Protein AF-A0A098LIZ2-F1 (afdb_monomer_lite)

Foldseek 3Di:
DVVVVVVVVVVVVVVVLVVQFPDWDFDDDPNDGPWIWTDGPVRQTRPPCGPPDDPDDPVNDDPPPDPPVVLVVLRCVCRHVVDVVSLVVVVVVVVVVCVVVDPADAAAPQKKKQQCVDPLSIDTRGDPVSVVVCCVPPLPQPDQPIWMAHQQRWIFRWHWDPSDPPDIDIDGRDTDPDADSVNSVVVCVVSVPPHHHD

Structure (mmCIF, N/CA/C/O backbone):
data_AF-A0A098LIZ2-F1
#
_entry.id   AF-A0A098LIZ2-F1
#
loop_
_atom_site.group_PDB
_atom_site.id
_atom_site.type_symbol
_atom_site.label_atom_id
_atom_site.label_alt_id
_atom_site.label_comp_id
_atom_site.label_asym_id
_atom_site.label_entity_id
_atom_site.label_seq_id
_atom_site.pdbx_PDB_ins_code
_atom_site.Cartn_x
_atom_site.Cartn_y
_atom_site.Cartn_z
_atom_site.occupancy
_atom_site.B_iso_or_equiv
_atom_site.auth_seq_id
_atom_site.auth_comp_id
_atom_site.auth_asym_id
_atom_site.auth_atom_id
_atom_site.pdbx_PDB_model_num
ATOM 1 N N . MET A 1 1 ? 27.926 23.315 -34.348 1.00 47.53 1 MET A N 1
ATOM 2 C CA . MET A 1 1 ? 27.988 23.707 -32.919 1.00 47.53 1 MET A CA 1
ATOM 3 C C . MET A 1 1 ? 26.747 23.246 -32.150 1.00 47.53 1 MET A C 1
ATOM 5 O O . MET A 1 1 ? 26.915 22.557 -31.155 1.00 47.53 1 MET A O 1
ATOM 9 N N . GLN A 1 2 ? 25.523 23.504 -32.638 1.00 44.34 2 GLN A N 1
ATOM 10 C CA . GLN A 1 2 ? 24.279 22.981 -32.032 1.00 44.34 2 GLN A CA 1
ATOM 11 C C . GLN A 1 2 ? 24.226 21.443 -31.908 1.00 44.34 2 GLN A C 1
ATOM 13 O O . GLN A 1 2 ? 23.853 20.952 -30.850 1.00 44.34 2 GLN A O 1
ATOM 18 N N . SER A 1 3 ? 24.669 20.685 -32.921 1.00 50.91 3 SER A N 1
ATOM 19 C CA . SER A 1 3 ? 24.663 19.206 -32.881 1.00 50.91 3 SER A CA 1
ATOM 20 C C . SER A 1 3 ? 25.670 18.585 -31.899 1.00 50.91 3 SER A C 1
ATOM 22 O O . SER A 1 3 ? 25.494 17.461 -31.442 1.00 50.91 3 SER A O 1
ATOM 24 N N . PHE A 1 4 ? 26.744 19.309 -31.569 1.00 43.91 4 PHE A N 1
ATOM 25 C CA . PHE A 1 4 ? 27.754 18.860 -30.608 1.00 43.91 4 PHE A CA 1
ATOM 26 C C . PHE A 1 4 ? 27.260 19.056 -29.169 1.00 43.91 4 PHE A C 1
ATOM 28 O O . PHE A 1 4 ? 27.391 18.163 -28.335 1.00 43.91 4 PHE A O 1
ATOM 35 N N . LEU A 1 5 ? 26.615 20.198 -28.905 1.00 51.31 5 LEU A N 1
ATOM 36 C CA . LEU A 1 5 ? 25.991 20.493 -27.615 1.00 51.31 5 LEU A CA 1
ATOM 37 C C . LEU A 1 5 ? 24.791 19.576 -27.336 1.00 51.31 5 LEU A C 1
ATOM 39 O O . LEU A 1 5 ? 24.625 19.145 -26.199 1.00 51.31 5 LEU A O 1
ATOM 43 N N . SER A 1 6 ? 23.998 19.215 -28.354 1.00 57.62 6 SER A N 1
ATOM 44 C CA . SER A 1 6 ? 22.894 18.259 -28.186 1.00 57.62 6 SER A CA 1
ATOM 45 C C . SER A 1 6 ? 23.390 16.866 -27.784 1.00 57.62 6 SER A C 1
ATOM 47 O O . SER A 1 6 ? 22.850 16.285 -26.848 1.00 57.62 6 SER A O 1
ATOM 49 N N . GLY A 1 7 ? 24.471 16.368 -28.398 1.00 61.56 7 GLY A N 1
ATOM 50 C CA . GLY A 1 7 ? 25.068 15.080 -28.021 1.00 61.56 7 GLY A CA 1
ATOM 51 C C . GLY A 1 7 ? 25.668 15.075 -26.608 1.00 61.56 7 GLY A C 1
ATOM 52 O O . GLY A 1 7 ? 25.546 14.093 -25.877 1.00 61.56 7 GLY A O 1
ATOM 53 N N . GLN A 1 8 ? 26.275 16.186 -26.174 1.00 70.50 8 GLN A N 1
ATOM 54 C CA . GLN A 1 8 ? 26.764 16.326 -24.796 1.00 70.50 8 GLN A CA 1
ATOM 55 C C . GLN A 1 8 ? 25.624 16.379 -23.771 1.00 70.50 8 GLN A C 1
ATOM 57 O O . GLN A 1 8 ? 25.742 15.800 -22.691 1.00 70.50 8 GLN A O 1
ATOM 62 N N . LEU A 1 9 ? 24.513 17.031 -24.116 1.00 70.56 9 LEU A N 1
ATOM 63 C CA . LEU A 1 9 ? 23.331 17.128 -23.265 1.00 70.56 9 LEU A CA 1
ATOM 64 C C . LEU A 1 9 ? 22.618 15.772 -23.121 1.00 70.56 9 LEU A C 1
ATOM 66 O O . LEU A 1 9 ? 22.258 15.378 -22.012 1.00 70.56 9 LEU A O 1
ATOM 70 N N . GLU A 1 10 ? 22.462 15.028 -24.218 1.00 75.00 10 GLU A N 1
ATOM 71 C CA . GLU A 1 10 ? 21.909 13.667 -24.204 1.00 75.00 10 GLU A CA 1
ATOM 72 C C . GLU A 1 10 ? 22.752 12.728 -23.335 1.00 75.00 10 GLU A C 1
ATOM 74 O O . GLU A 1 10 ? 22.212 12.030 -22.471 1.00 75.00 10 GLU A O 1
ATOM 79 N N . ASN A 1 11 ? 24.079 12.781 -23.483 1.00 77.12 11 ASN A N 1
ATOM 80 C CA . ASN A 1 11 ? 25.003 12.021 -22.644 1.00 77.12 11 ASN A CA 1
ATOM 81 C C . ASN A 1 11 ? 24.918 12.429 -21.167 1.00 77.12 11 ASN A C 1
ATOM 83 O O . ASN A 1 11 ? 24.918 11.566 -20.289 1.00 77.12 11 ASN A O 1
ATOM 87 N N . TYR A 1 12 ? 24.796 13.724 -20.870 1.00 73.19 12 TYR A N 1
ATOM 88 C CA . TYR A 1 12 ? 24.602 14.201 -19.502 1.00 73.19 12 TYR A CA 1
ATOM 89 C C . TYR A 1 12 ? 23.318 13.627 -18.882 1.00 73.19 12 TYR A C 1
ATOM 91 O O . TYR A 1 12 ? 23.366 13.068 -17.784 1.00 73.19 12 TYR A O 1
ATOM 99 N N . TYR A 1 13 ? 22.180 13.692 -19.584 1.00 75.44 13 TYR A N 1
ATOM 100 C CA . TYR A 1 13 ? 20.917 13.134 -19.085 1.00 75.44 13 TYR A CA 1
ATOM 101 C C . TYR A 1 13 ? 20.972 11.618 -18.901 1.00 75.44 13 TYR A C 1
ATOM 103 O O . TYR A 1 13 ? 20.434 11.104 -17.917 1.00 75.44 13 TYR A O 1
ATOM 111 N N . LEU A 1 14 ? 21.639 10.904 -19.809 1.00 81.62 14 LEU A N 1
ATOM 112 C CA . LEU A 1 14 ? 21.870 9.468 -19.692 1.00 81.62 14 LEU A CA 1
ATOM 113 C C . LEU A 1 14 ? 22.645 9.131 -18.410 1.00 81.62 14 LEU A C 1
ATOM 115 O O . LEU A 1 14 ? 22.201 8.294 -17.625 1.00 81.62 14 LEU A O 1
ATOM 119 N N . VAL A 1 15 ? 23.756 9.830 -18.156 1.00 81.25 15 VAL A N 1
ATOM 120 C CA . VAL A 1 15 ? 24.582 9.639 -16.953 1.00 81.25 15 VAL A CA 1
ATOM 121 C C . VAL A 1 15 ? 23.792 9.945 -15.680 1.00 81.25 15 VAL A C 1
ATOM 123 O O . VAL A 1 15 ? 23.871 9.186 -14.715 1.00 81.25 15 VAL A O 1
ATOM 126 N N . GLN A 1 16 ? 22.995 11.018 -15.665 1.00 79.50 16 GLN A N 1
ATOM 127 C CA . GLN A 1 16 ? 22.157 11.353 -14.508 1.00 79.50 16 GLN A CA 1
ATOM 128 C C . GLN A 1 16 ? 21.110 10.273 -14.214 1.00 79.50 16 GLN A C 1
ATOM 130 O O . GLN A 1 16 ? 20.883 9.937 -13.053 1.00 79.50 16 GLN A O 1
ATOM 135 N N . ARG A 1 17 ? 20.491 9.688 -15.247 1.00 81.75 17 ARG A N 1
ATOM 136 C CA . ARG A 1 17 ? 19.546 8.575 -15.071 1.00 81.75 17 ARG A CA 1
ATOM 137 C C . ARG A 1 17 ? 20.242 7.314 -14.564 1.00 81.75 17 ARG A C 1
ATOM 139 O O . ARG A 1 17 ? 19.727 6.693 -13.643 1.00 81.75 17 ARG A O 1
ATOM 146 N N . LEU A 1 18 ? 21.415 6.972 -15.104 1.00 83.00 18 LEU A N 1
ATOM 147 C CA . LEU A 1 18 ? 22.201 5.814 -14.659 1.00 83.00 18 LEU A CA 1
ATOM 148 C C . LEU A 1 18 ? 22.612 5.915 -13.185 1.00 83.00 18 LEU A C 1
ATOM 150 O O . LEU A 1 18 ? 22.518 4.930 -12.464 1.00 83.00 18 LEU A O 1
ATOM 154 N N . LYS A 1 19 ? 22.985 7.109 -12.707 1.00 82.31 19 LYS A N 1
ATOM 155 C CA . LYS A 1 19 ? 23.322 7.343 -11.290 1.00 82.31 19 LYS A CA 1
ATOM 156 C C . LYS A 1 19 ? 22.168 7.085 -10.321 1.00 82.31 19 LYS A C 1
ATOM 158 O O . LYS A 1 19 ? 22.414 6.876 -9.139 1.00 82.31 19 LYS A O 1
ATOM 163 N N . ARG A 1 20 ? 20.922 7.137 -10.797 1.00 82.62 20 ARG A N 1
ATOM 164 C CA . ARG A 1 20 ? 19.737 6.862 -9.978 1.00 82.62 20 ARG A CA 1
ATOM 165 C C . ARG A 1 20 ? 19.423 5.374 -9.864 1.00 82.62 20 ARG A C 1
ATOM 167 O O . ARG A 1 20 ? 18.612 5.022 -9.017 1.00 82.62 20 ARG A O 1
ATOM 174 N N . VAL A 1 21 ? 20.006 4.527 -10.713 1.00 82.81 21 VAL A N 1
ATOM 175 C CA . VAL A 1 21 ? 19.701 3.094 -10.737 1.00 82.81 21 VAL A CA 1
ATOM 176 C C . VAL A 1 21 ? 20.287 2.428 -9.493 1.00 82.81 21 VAL A C 1
ATOM 178 O O . VAL A 1 21 ? 21.501 2.420 -9.310 1.00 82.81 21 VAL A O 1
ATOM 181 N N . ALA A 1 22 ? 19.425 1.857 -8.655 1.00 79.88 22 ALA A N 1
ATOM 182 C CA . ALA A 1 22 ? 19.808 1.092 -7.471 1.00 79.88 22 ALA A CA 1
ATOM 183 C C . ALA A 1 22 ? 19.772 -0.423 -7.730 1.00 79.88 22 ALA A C 1
ATOM 185 O O . ALA A 1 22 ? 20.577 -1.161 -7.170 1.00 79.88 22 ALA A O 1
ATOM 186 N N . TYR A 1 23 ? 18.861 -0.897 -8.584 1.00 78.75 23 TYR A N 1
ATOM 187 C CA . TYR A 1 23 ? 18.765 -2.306 -8.983 1.00 78.75 23 TYR A CA 1
ATOM 188 C C . TYR A 1 23 ? 18.120 -2.447 -10.356 1.00 78.75 23 TYR A C 1
ATOM 190 O O . TYR A 1 23 ? 17.496 -1.528 -10.892 1.00 78.75 23 TYR A O 1
ATOM 198 N N . TRP A 1 24 ? 18.289 -3.638 -10.918 1.00 81.25 24 TRP A N 1
ATOM 199 C CA . TRP A 1 24 ? 17.696 -4.045 -12.177 1.00 81.25 24 TRP A CA 1
ATOM 200 C C . TRP A 1 24 ? 16.754 -5.210 -11.934 1.00 81.25 24 TRP A C 1
ATOM 202 O O . TRP A 1 24 ? 17.134 -6.209 -11.328 1.00 81.25 24 TRP A O 1
ATOM 212 N N . TRP A 1 25 ? 15.537 -5.096 -12.448 1.00 80.88 25 TRP A N 1
ATOM 213 C CA . TRP A 1 25 ? 14.671 -6.248 -12.616 1.00 80.88 25 TRP A CA 1
ATOM 214 C C . TRP A 1 25 ? 14.998 -6.918 -13.949 1.00 80.88 25 TRP A C 1
ATOM 216 O O . TRP A 1 25 ? 15.062 -6.245 -14.986 1.00 80.88 25 TRP A O 1
ATOM 226 N N . ILE A 1 26 ? 15.219 -8.230 -13.914 1.00 78.75 26 ILE A N 1
ATOM 227 C CA . ILE A 1 26 ? 15.669 -9.020 -15.059 1.00 78.75 26 ILE A CA 1
ATOM 228 C C . ILE A 1 26 ? 14.681 -10.155 -15.301 1.00 78.75 26 ILE A C 1
ATOM 230 O O . ILE A 1 26 ? 14.495 -11.024 -14.454 1.00 78.75 26 ILE A O 1
ATOM 234 N N . GLU A 1 27 ? 14.072 -10.161 -16.485 1.00 76.06 27 GLU A N 1
ATOM 235 C CA . GLU A 1 27 ? 13.274 -11.284 -16.965 1.00 76.06 27 GLU A CA 1
ATOM 236 C C . GLU A 1 27 ? 14.177 -12.251 -17.715 1.00 76.06 27 GLU A C 1
ATOM 238 O O . GLU A 1 27 ? 14.718 -11.909 -18.773 1.00 76.06 27 GLU A O 1
ATOM 243 N N . LEU A 1 28 ? 14.296 -13.470 -17.200 1.00 74.75 28 LEU A N 1
ATOM 244 C CA . LEU A 1 28 ? 14.938 -14.569 -17.905 1.00 74.75 28 LEU A CA 1
ATOM 245 C C . LEU A 1 28 ? 13.873 -15.443 -18.570 1.00 74.75 28 LEU A C 1
ATOM 247 O O . LEU A 1 28 ? 12.905 -15.852 -17.931 1.00 74.75 28 LEU A O 1
ATOM 251 N N . LYS A 1 29 ? 14.067 -15.769 -19.847 1.00 75.38 29 LYS A N 1
ATOM 252 C CA . LYS A 1 29 ? 13.307 -16.807 -20.547 1.00 75.38 29 LYS A CA 1
ATOM 253 C C . LYS A 1 29 ? 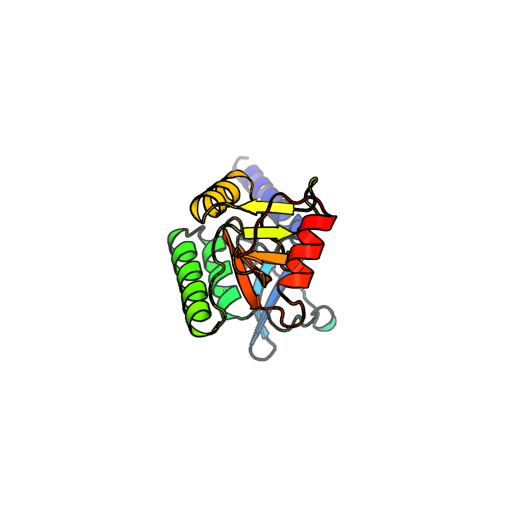14.301 -17.789 -21.147 1.00 75.38 29 LYS A C 1
ATOM 255 O O . LYS A 1 29 ? 15.151 -17.377 -21.926 1.00 75.38 29 LYS A O 1
ATOM 260 N N . GLU A 1 30 ? 14.206 -19.060 -20.757 1.00 77.69 30 GLU A N 1
ATOM 261 C CA . GLU A 1 30 ? 15.115 -20.120 -21.234 1.00 77.69 30 GLU A CA 1
ATOM 262 C C . GLU A 1 30 ? 16.604 -19.779 -20.993 1.00 77.69 30 GLU A C 1
ATOM 264 O O . GLU A 1 30 ? 17.468 -20.085 -21.805 1.00 77.69 30 GLU A O 1
ATOM 269 N N . GLY A 1 31 ? 16.908 -19.094 -19.883 1.00 70.56 31 GLY A N 1
ATOM 270 C CA . GLY A 1 31 ? 18.269 -18.654 -19.540 1.00 70.56 31 GLY A CA 1
ATOM 271 C C . GLY A 1 31 ? 18.740 -17.380 -20.254 1.00 70.56 31 GLY A C 1
ATOM 272 O O . GLY A 1 31 ? 19.818 -16.879 -19.956 1.00 70.56 31 GLY A O 1
ATOM 273 N N . ILE A 1 32 ? 17.934 -16.807 -21.152 1.00 75.38 32 ILE A N 1
ATOM 274 C CA . ILE A 1 32 ? 18.269 -15.582 -21.888 1.00 75.38 32 ILE A CA 1
ATOM 275 C C . ILE A 1 32 ? 17.564 -14.382 -21.252 1.00 75.38 32 ILE A C 1
ATOM 277 O O . ILE A 1 32 ? 16.374 -14.445 -20.935 1.00 75.38 32 ILE A O 1
ATOM 281 N N . ILE A 1 33 ? 18.278 -13.258 -21.114 1.00 76.12 33 ILE A N 1
ATOM 282 C CA . ILE A 1 33 ? 17.687 -11.979 -20.696 1.00 76.12 33 ILE A CA 1
ATOM 283 C C . ILE A 1 33 ? 16.704 -11.515 -21.772 1.00 76.12 33 ILE A C 1
ATOM 285 O O . ILE A 1 33 ? 17.089 -11.027 -22.833 1.00 76.12 33 ILE A O 1
ATOM 289 N N . LYS A 1 34 ? 15.415 -11.648 -21.475 1.00 78.38 34 LYS A N 1
ATOM 290 C CA . LYS A 1 34 ? 14.318 -11.209 -22.337 1.00 78.38 34 LYS A CA 1
ATOM 291 C C . LYS A 1 34 ? 14.015 -9.730 -22.137 1.00 78.38 34 LYS A C 1
ATOM 293 O O . LYS A 1 34 ? 13.693 -9.027 -23.093 1.00 78.38 34 LYS A O 1
ATOM 298 N N . ARG A 1 35 ? 14.101 -9.254 -20.896 1.00 80.31 35 ARG A N 1
ATOM 299 C CA . ARG A 1 35 ? 13.804 -7.866 -20.545 1.00 80.31 35 ARG A CA 1
ATOM 300 C C . ARG A 1 35 ? 14.621 -7.430 -19.340 1.00 80.31 35 ARG A C 1
ATOM 302 O O . ARG A 1 35 ? 14.895 -8.220 -18.443 1.00 80.31 35 ARG A O 1
ATOM 309 N N . LYS A 1 36 ? 14.981 -6.151 -19.338 1.00 82.12 36 LYS A N 1
ATOM 310 C CA . LYS A 1 36 ? 15.669 -5.464 -18.248 1.00 82.12 36 LYS A CA 1
ATOM 311 C C . LYS A 1 36 ? 14.956 -4.157 -17.958 1.00 82.12 36 LYS A C 1
ATOM 313 O O . LYS A 1 36 ? 14.646 -3.406 -18.884 1.00 82.12 36 LYS A O 1
ATOM 318 N N . VAL A 1 37 ? 14.691 -3.898 -16.688 1.00 84.19 37 VAL A N 1
ATOM 319 C CA . VAL A 1 37 ? 14.048 -2.663 -16.243 1.00 84.19 37 VAL A CA 1
ATOM 320 C C . VAL A 1 37 ? 14.851 -2.113 -15.066 1.00 84.19 37 VAL A C 1
ATOM 322 O O . VAL A 1 37 ? 14.974 -2.809 -14.059 1.00 84.19 37 VAL A O 1
ATOM 325 N N . PRO A 1 38 ? 15.434 -0.908 -15.174 1.00 83.94 38 PRO A N 1
ATOM 326 C CA . PRO A 1 38 ? 16.148 -0.293 -14.066 1.00 83.94 38 PRO A CA 1
ATOM 327 C C . PRO A 1 38 ? 15.175 0.351 -13.089 1.00 83.94 38 PRO A C 1
ATOM 329 O O . PRO A 1 38 ? 14.149 0.894 -13.495 1.00 83.94 38 PRO A O 1
ATOM 332 N N . PHE A 1 39 ? 15.542 0.354 -11.816 1.00 79.75 39 PHE A N 1
ATOM 333 C CA . PHE A 1 39 ? 14.768 0.943 -10.733 1.00 79.75 39 PHE A CA 1
ATOM 334 C C . PHE A 1 39 ? 15.651 1.817 -9.846 1.00 79.75 39 PHE A C 1
ATOM 336 O O . PHE A 1 39 ? 16.843 1.546 -9.691 1.00 79.75 39 PHE A O 1
ATOM 343 N N . ASP A 1 40 ? 15.069 2.861 -9.259 1.00 78.38 40 ASP A N 1
ATOM 344 C CA . ASP A 1 40 ? 15.738 3.669 -8.235 1.00 78.38 40 ASP A CA 1
ATOM 345 C C . ASP A 1 40 ? 15.607 3.070 -6.833 1.00 78.38 40 ASP A C 1
ATOM 347 O O . ASP A 1 40 ? 15.016 2.016 -6.648 1.00 78.38 40 ASP A O 1
ATOM 351 N N . ILE A 1 41 ? 16.160 3.720 -5.810 1.00 74.19 41 ILE A N 1
ATOM 352 C CA . ILE A 1 41 ? 16.136 3.202 -4.433 1.00 74.19 41 ILE A CA 1
ATOM 353 C C . ILE A 1 41 ? 14.715 2.996 -3.861 1.00 74.19 41 ILE A C 1
ATOM 355 O O . ILE A 1 41 ? 14.554 2.229 -2.917 1.00 74.19 41 ILE A O 1
ATOM 359 N N . LEU A 1 42 ? 13.683 3.617 -4.449 1.00 64.81 42 LEU A N 1
ATOM 360 C CA . LEU A 1 42 ? 12.290 3.595 -3.976 1.00 64.81 42 LEU A CA 1
ATOM 361 C C . LEU A 1 42 ? 11.381 2.608 -4.727 1.00 64.81 42 LEU A C 1
ATOM 363 O O . LEU A 1 42 ? 10.166 2.649 -4.577 1.00 64.81 42 LEU A O 1
ATOM 367 N N . LYS A 1 43 ? 11.933 1.729 -5.559 1.00 69.38 43 LYS A N 1
ATOM 368 C CA . LYS A 1 43 ? 11.185 0.728 -6.361 1.00 69.38 43 LYS A CA 1
ATOM 369 C C . LYS A 1 43 ? 10.340 1.348 -7.450 1.00 69.38 43 LYS A C 1
ATOM 371 O O . LYS A 1 43 ? 9.430 0.712 -7.969 1.00 69.38 43 LYS A O 1
ATOM 376 N N . SER A 1 44 ? 10.757 2.524 -7.917 1.00 71.38 44 SER A N 1
ATOM 377 C CA . SER A 1 44 ? 10.195 3.160 -9.105 1.00 71.38 44 SER A CA 1
ATOM 378 C C . SER A 1 44 ? 11.032 2.849 -10.356 1.00 71.38 44 SER A C 1
ATOM 380 O O . SER A 1 44 ? 12.254 3.033 -10.329 1.00 71.38 44 SER A O 1
ATOM 382 N N . PRO A 1 45 ? 10.419 2.388 -11.464 1.00 76.25 45 PRO A N 1
ATOM 383 C CA . PRO A 1 45 ? 11.145 2.090 -12.693 1.00 76.25 45 PRO A CA 1
ATOM 384 C C . PRO A 1 45 ? 11.639 3.377 -13.369 1.00 76.25 45 PRO A C 1
ATOM 386 O O . PRO A 1 45 ? 10.936 4.388 -13.440 1.00 76.25 45 PRO A O 1
ATOM 389 N N . ILE A 1 46 ? 12.858 3.336 -13.905 1.00 79.00 46 ILE A N 1
ATOM 390 C CA . ILE A 1 46 ? 13.507 4.456 -14.590 1.00 79.00 46 ILE A CA 1
ATOM 391 C C . ILE A 1 46 ? 13.359 4.265 -16.103 1.00 79.00 46 ILE A C 1
ATOM 393 O O . ILE A 1 46 ? 13.950 3.371 -16.703 1.00 79.00 46 ILE A O 1
ATOM 397 N N . THR A 1 47 ? 12.589 5.144 -16.738 1.00 79.44 47 THR A N 1
ATOM 398 C CA . THR A 1 47 ? 12.331 5.109 -18.186 1.00 79.44 47 THR A CA 1
ATOM 399 C C . THR A 1 47 ? 13.531 5.565 -19.021 1.00 79.44 47 THR A C 1
ATOM 401 O O . THR A 1 47 ? 14.282 6.459 -18.613 1.00 79.44 47 THR A O 1
ATOM 404 N N . GLY A 1 48 ? 13.642 5.059 -20.249 1.00 77.75 48 GLY A N 1
ATOM 405 C CA . GLY A 1 48 ? 14.623 5.506 -21.243 1.00 77.75 48 GLY A CA 1
ATOM 406 C C . GLY A 1 48 ? 16.013 4.888 -21.082 1.00 77.75 48 GLY A C 1
ATOM 407 O O . GLY A 1 48 ? 16.976 5.414 -21.637 1.00 77.75 48 GLY A O 1
ATOM 408 N N . LEU A 1 49 ? 16.124 3.810 -20.304 1.00 81.69 49 LEU A N 1
ATOM 409 C CA . LEU A 1 49 ? 17.345 3.025 -20.095 1.00 81.69 49 LEU A CA 1
ATOM 410 C C . LEU A 1 49 ? 17.176 1.559 -20.550 1.00 81.69 49 LEU A C 1
ATOM 412 O O . LEU A 1 49 ? 18.086 0.750 -20.395 1.00 81.69 49 LEU A O 1
ATOM 416 N N . GLU A 1 50 ? 16.034 1.204 -21.147 1.00 73.31 50 GLU A N 1
ATOM 417 C CA . GLU A 1 50 ? 15.639 -0.176 -21.473 1.00 73.31 50 GLU A CA 1
ATOM 418 C C . GLU A 1 50 ? 16.589 -0.834 -22.488 1.00 73.31 50 GLU A C 1
ATOM 420 O O . GLU A 1 50 ? 16.752 -2.053 -22.518 1.00 73.31 50 GLU A O 1
ATOM 425 N N . LYS A 1 51 ? 17.239 -0.019 -23.328 1.00 73.69 51 LYS A N 1
ATOM 426 C CA . LYS A 1 51 ? 18.162 -0.469 -24.379 1.00 73.69 51 LYS A CA 1
ATOM 427 C C . LYS A 1 51 ? 19.624 -0.546 -23.931 1.00 73.69 51 LYS A C 1
ATOM 429 O O . LYS A 1 51 ? 20.448 -1.050 -24.686 1.00 73.69 51 LYS A O 1
ATOM 434 N N . ILE A 1 52 ? 19.966 -0.074 -22.731 1.00 79.75 52 ILE A N 1
ATOM 435 C CA . ILE A 1 52 ? 21.363 -0.004 -22.276 1.00 79.75 52 ILE A CA 1
ATOM 436 C C . ILE A 1 52 ? 21.903 -1.401 -22.027 1.00 79.75 52 ILE A C 1
ATOM 438 O O . ILE A 1 52 ? 21.314 -2.152 -21.254 1.00 79.75 52 ILE A O 1
ATOM 442 N N . SER A 1 53 ? 23.014 -1.762 -22.672 1.00 73.38 53 SER A N 1
ATOM 443 C CA . SER A 1 53 ? 23.697 -3.022 -22.373 1.00 73.38 53 SER A CA 1
ATOM 444 C C . SER A 1 53 ? 24.219 -3.003 -20.941 1.00 73.38 53 SER A C 1
ATOM 446 O O . SER A 1 53 ? 24.863 -2.043 -20.526 1.00 73.38 53 SER A O 1
ATOM 448 N N . ILE A 1 54 ? 23.915 -4.059 -20.202 1.00 69.88 54 ILE A N 1
ATOM 449 C CA . ILE A 1 54 ? 24.425 -4.303 -18.859 1.00 69.88 54 ILE A CA 1
ATOM 450 C C . ILE A 1 54 ? 25.004 -5.704 -18.886 1.00 69.88 54 ILE A C 1
ATOM 452 O O . ILE A 1 54 ? 24.286 -6.659 -19.184 1.00 69.88 54 ILE A O 1
ATOM 456 N N . ASP A 1 55 ? 26.296 -5.799 -18.600 1.00 67.50 55 ASP A N 1
ATOM 457 C CA . ASP A 1 55 ? 26.988 -7.072 -18.466 1.00 67.50 55 ASP A CA 1
ATOM 458 C C . ASP A 1 55 ? 26.693 -7.614 -17.068 1.00 67.50 55 ASP A C 1
ATOM 460 O O . ASP A 1 55 ? 27.398 -7.327 -16.104 1.00 67.50 55 ASP A O 1
ATOM 464 N N . LEU A 1 56 ? 25.587 -8.343 -16.947 1.00 65.25 56 LEU A N 1
ATOM 465 C CA . LEU A 1 56 ? 25.241 -9.048 -15.719 1.00 65.25 56 LEU A CA 1
ATOM 466 C C . LEU A 1 56 ? 25.878 -10.431 -15.764 1.00 65.25 56 LEU A C 1
ATOM 468 O O . LEU A 1 56 ? 25.589 -11.214 -16.670 1.00 65.25 56 LEU A O 1
ATOM 472 N N . LYS A 1 57 ? 26.735 -10.752 -14.793 1.00 63.97 57 LYS A N 1
ATOM 473 C CA . LYS A 1 57 ? 27.181 -12.135 -14.603 1.00 63.97 57 LYS A CA 1
ATOM 474 C C . LYS A 1 57 ? 26.104 -12.870 -13.811 1.00 63.97 57 LYS A C 1
ATOM 476 O O . LYS A 1 57 ? 25.509 -12.293 -12.907 1.00 63.97 57 LYS A O 1
ATOM 481 N N . GLU A 1 58 ? 25.860 -14.145 -14.111 1.00 58.72 58 GLU A N 1
ATOM 482 C CA . GLU A 1 58 ? 24.833 -14.942 -13.410 1.00 58.72 58 GLU A CA 1
ATOM 483 C C . GLU A 1 58 ? 25.019 -14.946 -11.885 1.00 58.72 58 GLU A C 1
ATOM 485 O O . GLU A 1 58 ? 24.049 -14.901 -11.138 1.00 58.72 58 GLU A O 1
ATOM 490 N N . GLN A 1 59 ? 26.270 -14.924 -11.427 1.00 59.84 59 GLN A N 1
ATOM 491 C CA . GLN A 1 59 ? 26.652 -14.827 -10.015 1.00 59.84 59 GLN A CA 1
ATOM 492 C C . GLN A 1 59 ? 26.241 -13.509 -9.327 1.00 59.84 59 GLN A C 1
ATOM 494 O O . GLN A 1 59 ? 26.179 -13.465 -8.102 1.00 59.84 59 GLN A O 1
ATOM 499 N N . ASP A 1 60 ? 25.951 -12.454 -10.095 1.00 59.72 60 ASP A N 1
ATOM 500 C CA . ASP A 1 60 ? 25.504 -11.149 -9.589 1.00 59.72 60 ASP A CA 1
ATOM 501 C C . ASP A 1 60 ? 23.967 -11.080 -9.476 1.00 59.72 60 ASP A C 1
ATOM 503 O O . ASP A 1 60 ? 23.408 -10.128 -8.924 1.00 59.72 60 ASP A O 1
ATOM 507 N N . LEU A 1 61 ? 23.258 -12.091 -9.994 1.00 63.31 61 LEU A N 1
ATOM 508 C CA . LEU A 1 61 ? 21.805 -12.184 -9.923 1.00 63.31 61 LEU A CA 1
ATOM 509 C C . LEU A 1 61 ? 21.393 -12.763 -8.568 1.00 63.31 61 LEU A C 1
ATOM 511 O O . LEU A 1 61 ? 21.309 -13.976 -8.376 1.00 63.31 61 LEU A O 1
ATOM 515 N N . SER A 1 62 ? 21.066 -11.883 -7.624 1.00 60.16 62 SER A N 1
ATOM 516 C CA . SER A 1 62 ? 20.277 -12.303 -6.466 1.00 60.16 62 SER A CA 1
ATOM 517 C C . SER A 1 62 ? 18.858 -12.636 -6.936 1.00 60.16 62 SER A C 1
ATOM 519 O O . SER A 1 62 ? 18.135 -11.778 -7.448 1.00 60.16 62 SER A O 1
ATOM 521 N N . LYS A 1 63 ? 18.458 -13.907 -6.811 1.00 54.12 63 LYS A N 1
ATOM 522 C CA . LYS A 1 63 ? 17.070 -14.318 -7.037 1.00 54.12 63 LYS A CA 1
ATOM 523 C C . LYS A 1 63 ? 16.219 -13.734 -5.915 1.00 54.12 63 LYS A C 1
ATOM 525 O O . LYS A 1 63 ? 16.108 -14.326 -4.848 1.00 54.12 63 LYS A O 1
ATOM 530 N N . TYR A 1 64 ? 15.637 -12.567 -6.154 1.00 49.00 64 TYR A N 1
ATOM 531 C CA . TYR A 1 64 ? 14.470 -12.148 -5.397 1.00 49.00 64 TYR A CA 1
ATOM 532 C C . TYR A 1 64 ? 13.273 -12.870 -5.997 1.00 49.00 64 TYR A C 1
ATOM 534 O O . TYR A 1 64 ? 12.756 -12.494 -7.050 1.00 49.00 64 TYR A O 1
ATOM 542 N N . GLU A 1 65 ? 12.902 -13.971 -5.354 1.00 46.19 65 GLU A N 1
ATOM 543 C CA . GLU A 1 65 ? 11.619 -14.604 -5.599 1.00 46.19 65 GLU A CA 1
ATOM 544 C C . GLU A 1 65 ? 10.505 -13.615 -5.222 1.00 46.19 65 GLU A C 1
ATOM 546 O O . GLU A 1 65 ? 10.562 -12.938 -4.197 1.00 46.19 65 GLU A O 1
ATOM 551 N N . GLU A 1 66 ? 9.514 -13.531 -6.109 1.00 48.91 66 GLU A N 1
ATOM 552 C CA . GLU A 1 66 ? 8.186 -12.965 -5.860 1.00 48.91 66 GLU A CA 1
ATOM 553 C C . GLU A 1 66 ? 8.052 -11.434 -5.774 1.00 48.91 66 GLU A C 1
ATOM 555 O O . GLU A 1 66 ? 7.475 -10.885 -4.839 1.00 48.91 66 GLU A O 1
ATOM 560 N N . ILE A 1 67 ? 8.385 -10.721 -6.856 1.00 50.44 67 ILE A N 1
ATOM 561 C CA . ILE A 1 67 ? 7.380 -9.749 -7.323 1.00 50.44 67 ILE A CA 1
ATOM 562 C C . ILE A 1 67 ? 6.418 -10.542 -8.199 1.00 50.44 67 ILE A C 1
ATOM 564 O O . ILE A 1 67 ? 6.840 -11.122 -9.201 1.00 50.44 67 ILE A O 1
ATOM 568 N N . GLN A 1 68 ? 5.136 -10.592 -7.827 1.00 59.44 68 GLN A N 1
ATOM 569 C CA . GLN A 1 68 ? 4.110 -11.183 -8.685 1.00 59.44 68 GLN A CA 1
ATOM 570 C C . GLN A 1 68 ? 4.181 -10.505 -10.058 1.00 59.44 68 GLN A C 1
ATOM 572 O O . GLN A 1 68 ? 4.015 -9.288 -10.160 1.00 59.44 68 GLN A O 1
ATOM 577 N N . LEU A 1 69 ? 4.471 -11.285 -11.105 1.00 65.69 69 LEU A N 1
ATOM 578 C CA . LEU A 1 69 ? 4.717 -10.776 -12.460 1.00 65.69 69 LEU A CA 1
ATOM 579 C C . LEU A 1 69 ? 3.587 -9.850 -12.929 1.00 65.69 69 LEU A C 1
ATOM 581 O O . LEU A 1 69 ? 3.832 -8.834 -13.566 1.00 65.69 69 LEU A O 1
ATOM 585 N N . GLU A 1 70 ? 2.355 -10.170 -12.553 1.00 68.00 70 GLU A N 1
ATOM 586 C CA . GLU A 1 70 ? 1.176 -9.365 -12.849 1.00 68.00 70 GLU A CA 1
ATOM 587 C C . GLU A 1 70 ? 1.224 -7.962 -12.214 1.00 68.00 70 GLU A C 1
ATOM 589 O O . GLU A 1 70 ? 1.027 -6.966 -12.911 1.00 68.00 70 GLU A O 1
ATOM 594 N N . LEU A 1 71 ? 1.569 -7.866 -10.925 1.00 65.44 71 LEU A N 1
ATOM 595 C CA . LEU A 1 71 ? 1.750 -6.590 -10.226 1.00 65.44 71 LEU A CA 1
ATOM 596 C C . LEU A 1 71 ? 2.882 -5.772 -10.853 1.00 65.44 71 LEU A C 1
ATOM 598 O O . LEU A 1 71 ? 2.751 -4.563 -11.042 1.00 65.44 71 LEU A O 1
ATOM 602 N N . PHE A 1 72 ? 3.974 -6.435 -11.237 1.00 71.31 72 PHE A N 1
ATOM 603 C CA . PHE A 1 72 ? 5.085 -5.791 -11.929 1.00 71.31 72 PHE A CA 1
ATOM 604 C C . PHE A 1 72 ? 4.656 -5.150 -13.260 1.00 71.31 72 PHE A C 1
ATOM 606 O O . PHE A 1 72 ? 4.964 -3.983 -13.506 1.00 71.31 72 PHE A O 1
ATOM 613 N N . GLU A 1 73 ? 3.933 -5.880 -14.114 1.00 74.88 73 GLU A N 1
ATOM 614 C CA . GLU A 1 73 ? 3.463 -5.366 -15.411 1.00 74.88 73 GLU A CA 1
ATOM 615 C C . GLU A 1 73 ? 2.484 -4.199 -15.265 1.00 74.88 73 GLU A C 1
ATOM 617 O O . GLU A 1 73 ? 2.489 -3.245 -16.060 1.00 74.88 73 GLU A O 1
ATOM 622 N N . ASP A 1 74 ? 1.629 -4.270 -14.247 1.00 72.62 74 ASP A N 1
ATOM 623 C CA . ASP A 1 74 ? 0.676 -3.217 -13.943 1.00 72.62 74 ASP A CA 1
ATOM 624 C C . ASP A 1 74 ? 1.411 -1.925 -13.549 1.00 72.62 74 ASP A C 1
ATOM 626 O O . ASP A 1 74 ? 1.177 -0.885 -14.177 1.00 72.62 74 ASP A O 1
ATOM 630 N N . LEU A 1 75 ? 2.365 -2.007 -12.610 1.00 70.00 75 LEU A N 1
ATOM 631 C CA . LEU A 1 75 ? 3.196 -0.881 -12.168 1.00 70.00 75 LEU A CA 1
ATOM 632 C C . LEU A 1 75 ? 4.044 -0.311 -13.310 1.00 70.00 75 LEU A C 1
ATOM 634 O O . LEU A 1 75 ? 4.012 0.893 -13.573 1.00 70.00 75 LEU A O 1
ATOM 638 N N . LEU A 1 76 ? 4.760 -1.159 -14.051 1.00 73.06 76 LEU A N 1
ATOM 639 C CA . LEU A 1 76 ? 5.593 -0.728 -15.176 1.00 73.06 76 LEU A CA 1
ATOM 640 C C . LEU A 1 76 ? 4.774 0.028 -16.231 1.00 73.06 76 LEU A C 1
ATOM 642 O O . LEU A 1 76 ? 5.216 1.044 -16.776 1.00 73.06 76 LEU A O 1
ATOM 646 N N . GLY A 1 77 ? 3.558 -0.440 -16.511 1.00 73.12 77 GLY A N 1
ATOM 647 C CA . GLY A 1 77 ? 2.653 0.233 -17.434 1.00 73.12 77 GLY A CA 1
ATOM 648 C C . GLY A 1 77 ? 2.205 1.615 -16.959 1.00 73.12 77 GLY A C 1
ATOM 649 O O . GLY A 1 77 ? 2.076 2.517 -17.784 1.00 73.12 77 GLY A O 1
ATOM 650 N N . ILE A 1 78 ? 2.000 1.791 -15.652 1.00 69.69 78 ILE A N 1
ATOM 651 C CA . ILE A 1 78 ? 1.641 3.084 -15.059 1.00 69.69 78 ILE A CA 1
ATOM 652 C C . ILE A 1 78 ? 2.817 4.058 -15.177 1.00 69.69 78 ILE A C 1
ATOM 654 O O . ILE A 1 78 ? 2.656 5.151 -15.717 1.00 69.69 78 ILE A O 1
ATOM 658 N N . TYR A 1 79 ? 4.015 3.654 -14.749 1.00 67.56 79 TYR A N 1
ATOM 659 C CA . TYR A 1 79 ? 5.184 4.539 -14.718 1.00 67.56 79 TYR A CA 1
ATOM 660 C C . TYR A 1 79 ? 5.736 4.888 -16.104 1.00 67.56 79 TYR A C 1
ATOM 662 O O . TYR A 1 79 ? 6.173 6.018 -16.323 1.00 67.56 79 TYR A O 1
ATOM 670 N N . SER A 1 80 ? 5.697 3.951 -17.056 1.00 67.62 80 SER A N 1
ATOM 671 C CA . SER A 1 80 ? 6.226 4.177 -18.411 1.00 67.62 80 SER A CA 1
ATOM 672 C C . SER A 1 80 ? 5.447 5.233 -19.197 1.00 67.62 80 SER A C 1
ATOM 674 O O . SER A 1 80 ? 6.041 5.976 -19.977 1.00 67.62 80 SER A O 1
ATOM 676 N N . LYS A 1 81 ? 4.127 5.315 -18.996 1.00 70.62 81 LYS A N 1
ATOM 677 C CA . LYS A 1 81 ? 3.238 6.221 -19.743 1.00 70.62 81 LYS A CA 1
ATOM 678 C C . LYS A 1 81 ? 2.595 7.309 -18.887 1.00 70.62 81 LYS A C 1
ATOM 680 O O . LYS A 1 81 ? 1.889 8.146 -19.440 1.00 70.62 81 LYS A O 1
ATOM 685 N N . ARG A 1 82 ? 2.837 7.306 -17.569 1.00 66.38 82 ARG A N 1
ATOM 686 C CA . ARG A 1 82 ? 2.126 8.139 -16.581 1.00 66.38 82 ARG A CA 1
ATOM 687 C C . ARG A 1 82 ? 0.608 8.065 -16.789 1.00 66.38 82 ARG A C 1
ATOM 689 O O . ARG A 1 82 ? -0.077 9.079 -16.877 1.00 66.38 82 ARG A O 1
ATOM 696 N N . ASP A 1 83 ? 0.101 6.842 -16.935 1.00 69.69 83 ASP A N 1
ATOM 697 C CA . ASP A 1 83 ? -1.293 6.577 -17.300 1.00 69.69 83 ASP A CA 1
ATOM 698 C C . ASP A 1 83 ? -2.177 6.507 -16.048 1.00 69.69 83 ASP A C 1
ATOM 700 O O . ASP A 1 83 ? -2.293 5.466 -15.396 1.00 69.69 83 ASP A O 1
ATOM 704 N N . PHE A 1 84 ? -2.805 7.637 -15.715 1.00 67.94 84 PHE A N 1
ATOM 705 C CA . PHE A 1 84 ? -3.684 7.753 -14.551 1.00 67.94 84 PHE A CA 1
ATOM 706 C C . PHE A 1 84 ? -4.921 6.845 -14.647 1.00 67.94 84 PHE A C 1
ATOM 708 O O . PHE A 1 84 ? -5.348 6.256 -13.658 1.00 67.94 84 PHE A O 1
ATOM 715 N N . ASN A 1 85 ? -5.473 6.658 -15.848 1.00 70.69 85 ASN A N 1
ATOM 716 C CA . ASN A 1 85 ? -6.623 5.775 -16.034 1.00 70.69 85 ASN A CA 1
ATOM 717 C C . ASN A 1 85 ? -6.239 4.312 -15.801 1.00 70.69 85 ASN A C 1
ATOM 719 O O . ASN A 1 85 ? -7.018 3.552 -15.222 1.00 70.69 85 ASN A O 1
ATOM 723 N N . LYS A 1 86 ? -5.042 3.906 -16.242 1.00 75.31 86 LYS A N 1
ATOM 724 C CA . LYS A 1 86 ? -4.503 2.581 -15.931 1.00 75.31 86 LYS A CA 1
ATOM 725 C C . LYS A 1 86 ? -4.277 2.424 -14.430 1.00 75.31 86 LYS A C 1
ATOM 727 O O . LYS A 1 86 ? -4.677 1.399 -13.896 1.00 75.31 86 LYS A O 1
ATOM 732 N N . LEU A 1 87 ? -3.736 3.437 -13.755 1.00 66.31 87 LEU A N 1
ATOM 733 C CA . LEU A 1 87 ? -3.557 3.430 -12.301 1.00 66.31 87 LEU A CA 1
ATOM 734 C C . LEU A 1 87 ? -4.881 3.176 -11.560 1.00 66.31 87 LEU A C 1
ATOM 736 O O . LEU A 1 87 ? -4.960 2.240 -10.768 1.00 66.31 87 LEU A O 1
ATOM 740 N N . VAL A 1 88 ? -5.945 3.919 -11.887 1.00 66.00 88 VAL A N 1
ATOM 741 C CA . VAL A 1 88 ? -7.280 3.725 -11.285 1.00 66.00 88 VAL A CA 1
ATOM 742 C C . VAL A 1 88 ? -7.832 2.318 -11.560 1.00 66.00 88 VAL A C 1
ATOM 744 O O . VAL A 1 88 ? -8.381 1.673 -10.668 1.00 66.00 88 VAL A O 1
ATOM 747 N N . LYS A 1 89 ? -7.674 1.800 -12.785 1.00 76.44 89 LYS A N 1
ATOM 748 C CA . LYS A 1 89 ? -8.126 0.441 -13.140 1.00 76.44 89 LYS A CA 1
ATOM 749 C C . LYS A 1 89 ? -7.370 -0.641 -12.376 1.00 76.44 89 LYS A C 1
ATOM 751 O O . LYS A 1 89 ? -7.994 -1.567 -11.865 1.00 76.44 89 LYS A O 1
ATOM 756 N N . THR A 1 90 ? -6.048 -0.521 -12.305 1.00 70.31 90 THR A N 1
ATOM 757 C CA . THR A 1 90 ? -5.177 -1.430 -11.558 1.00 70.31 90 THR A CA 1
ATOM 758 C C . THR A 1 90 ? -5.559 -1.439 -10.082 1.00 70.31 90 THR A C 1
ATOM 760 O O . THR A 1 90 ? -5.736 -2.504 -9.499 1.00 70.31 90 THR A O 1
ATOM 763 N N . HIS A 1 91 ? -5.771 -0.263 -9.498 1.00 66.62 91 HIS A N 1
ATOM 764 C CA . HIS A 1 91 ? -6.219 -0.124 -8.119 1.00 66.62 91 HIS A CA 1
ATOM 765 C C . HIS A 1 91 ? -7.546 -0.860 -7.866 1.00 66.62 91 HIS A C 1
ATOM 767 O O . HIS A 1 91 ? -7.620 -1.718 -6.988 1.00 66.62 91 HIS A O 1
ATOM 773 N N . ASN A 1 92 ? -8.569 -0.611 -8.692 1.00 68.06 92 ASN A N 1
ATOM 774 C CA . ASN A 1 92 ? -9.869 -1.279 -8.566 1.00 68.06 92 ASN A CA 1
ATOM 775 C C . ASN A 1 92 ? -9.776 -2.802 -8.733 1.00 68.06 92 ASN A C 1
ATOM 777 O O . ASN A 1 92 ? -10.444 -3.538 -8.012 1.00 68.06 92 ASN A O 1
ATOM 781 N N . LYS A 1 93 ? -8.942 -3.284 -9.664 1.00 75.56 93 LYS A N 1
ATOM 782 C CA . LYS A 1 93 ? -8.696 -4.717 -9.886 1.00 75.56 93 LYS A CA 1
ATOM 783 C C . LYS A 1 93 ? -8.201 -5.397 -8.611 1.00 75.56 93 LYS A C 1
ATOM 785 O O . LYS A 1 93 ? -8.755 -6.423 -8.219 1.00 75.56 93 LYS A O 1
ATOM 790 N N . TYR A 1 94 ? -7.176 -4.835 -7.970 1.00 66.50 94 TYR A N 1
ATOM 791 C CA . TYR A 1 94 ? -6.640 -5.421 -6.745 1.00 66.50 94 TYR A CA 1
ATOM 792 C C . TYR A 1 94 ? -7.638 -5.296 -5.597 1.00 66.50 94 TYR A C 1
ATOM 794 O O . TYR A 1 94 ? -7.886 -6.298 -4.934 1.00 66.50 94 TYR A O 1
ATOM 802 N N . LEU A 1 95 ? -8.286 -4.141 -5.412 1.00 64.06 95 LEU A N 1
ATOM 803 C CA . LEU A 1 95 ? -9.342 -3.987 -4.404 1.00 64.06 95 LEU A CA 1
ATOM 804 C C . LEU A 1 95 ? -10.456 -5.034 -4.542 1.00 64.06 95 LEU A C 1
ATOM 806 O O . LEU A 1 95 ? -10.865 -5.619 -3.541 1.00 64.06 95 LEU A O 1
ATOM 810 N N . GLU A 1 96 ? -10.929 -5.306 -5.759 1.00 67.19 96 GLU A N 1
ATOM 811 C CA . GLU A 1 96 ? -11.990 -6.291 -5.989 1.00 67.19 96 GLU A CA 1
ATOM 812 C C . GLU A 1 96 ? -11.503 -7.727 -5.752 1.00 67.19 96 GLU A C 1
ATOM 814 O O . GLU A 1 96 ? -12.160 -8.491 -5.045 1.00 67.19 96 GLU A O 1
ATOM 819 N N . SER A 1 97 ? -10.315 -8.090 -6.255 1.00 63.00 97 SER A N 1
ATOM 820 C CA . SER A 1 97 ? -9.694 -9.389 -5.947 1.00 63.00 97 SER A CA 1
ATOM 821 C C . SER A 1 97 ? -9.562 -9.596 -4.435 1.00 63.00 97 SER A C 1
ATOM 823 O O . SER A 1 97 ? -9.805 -10.688 -3.916 1.00 63.00 97 SER A O 1
ATOM 825 N N . TRP A 1 98 ? -9.213 -8.535 -3.711 1.00 58.78 98 TRP A N 1
ATOM 826 C CA . TRP A 1 98 ? -9.098 -8.546 -2.261 1.00 58.78 98 TRP A CA 1
ATOM 827 C C . TRP A 1 98 ? -10.448 -8.657 -1.563 1.00 58.78 98 TRP A C 1
ATOM 829 O O . TRP A 1 98 ? -10.569 -9.475 -0.660 1.00 58.78 98 TRP A O 1
ATOM 839 N N . ARG A 1 99 ? -11.479 -7.929 -1.999 1.00 62.12 99 ARG A N 1
ATOM 840 C CA . ARG A 1 99 ? -12.849 -8.051 -1.474 1.00 62.12 99 ARG A CA 1
ATOM 841 C C . ARG A 1 99 ? -13.379 -9.484 -1.558 1.00 62.12 99 ARG A C 1
ATOM 843 O O . ARG A 1 99 ? -14.131 -9.918 -0.691 1.00 62.12 99 ARG A O 1
ATOM 850 N N . ILE A 1 100 ? -12.991 -10.209 -2.602 1.00 64.12 100 ILE A N 1
ATOM 851 C CA . ILE A 1 100 ? -13.371 -11.610 -2.806 1.00 64.12 100 ILE A CA 1
ATOM 852 C C . ILE A 1 100 ? -12.565 -12.547 -1.887 1.00 64.12 100 ILE A C 1
ATOM 854 O O . ILE A 1 100 ? -13.080 -13.574 -1.443 1.00 64.12 100 ILE A O 1
ATOM 858 N N . THR A 1 101 ? -11.311 -12.198 -1.587 1.00 54.62 101 THR A N 1
ATOM 859 C CA . THR A 1 101 ? -10.358 -13.077 -0.888 1.00 54.62 101 THR A CA 1
ATOM 860 C C . THR A 1 101 ? -10.342 -12.862 0.631 1.00 54.62 101 THR A C 1
ATOM 862 O O . THR A 1 101 ? -10.323 -13.829 1.395 1.00 54.62 101 THR A O 1
ATOM 865 N N . ILE A 1 102 ? -10.375 -11.609 1.094 1.00 60.72 102 ILE A N 1
ATOM 866 C CA . ILE A 1 102 ? -10.447 -11.253 2.513 1.00 60.72 102 ILE A CA 1
ATOM 867 C C . ILE A 1 102 ? -11.896 -11.384 2.978 1.00 60.72 102 ILE A C 1
ATOM 869 O O . ILE A 1 102 ? -12.775 -10.621 2.592 1.00 60.72 102 ILE A O 1
ATOM 873 N N . LYS A 1 103 ? -12.126 -12.333 3.888 1.00 68.00 103 LYS A N 1
ATOM 874 C CA . LYS A 1 103 ? -13.393 -12.476 4.624 1.00 68.00 103 LYS A CA 1
ATOM 875 C C . LYS A 1 103 ? -13.450 -11.615 5.893 1.00 68.00 103 LYS A C 1
ATOM 877 O O . LYS A 1 103 ? -14.426 -11.690 6.636 1.00 68.00 103 LYS A O 1
ATOM 882 N N . THR A 1 104 ? -12.408 -10.832 6.165 1.00 72.38 104 THR A N 1
ATOM 883 C CA . THR A 1 104 ? -12.333 -9.954 7.335 1.00 72.38 104 THR A CA 1
ATOM 884 C C . THR A 1 104 ? -13.313 -8.789 7.158 1.00 72.38 104 THR A C 1
ATOM 886 O O . THR A 1 104 ? -13.232 -8.077 6.156 1.00 72.38 104 THR A O 1
ATOM 889 N N . PRO A 1 105 ? -14.252 -8.574 8.094 1.00 75.88 105 PRO A N 1
ATOM 890 C CA . PRO A 1 105 ? -15.195 -7.467 8.001 1.00 75.88 105 PRO A CA 1
ATOM 891 C C . PRO A 1 105 ? -14.473 -6.118 8.104 1.00 75.88 105 PRO A C 1
ATOM 893 O O . PRO A 1 105 ? -13.449 -6.003 8.774 1.00 75.88 105 PRO A O 1
ATOM 896 N N . ALA A 1 106 ? -15.032 -5.083 7.475 1.00 75.69 106 ALA A N 1
ATOM 897 C CA . ALA A 1 106 ? -14.487 -3.732 7.563 1.00 75.69 106 ALA A CA 1
ATOM 898 C C . ALA A 1 106 ? -14.558 -3.167 9.008 1.00 75.69 106 ALA A C 1
ATOM 900 O O . ALA A 1 106 ? -15.508 -3.485 9.745 1.00 75.69 106 ALA A O 1
ATOM 901 N N . PRO A 1 107 ? -13.598 -2.305 9.409 1.00 80.88 107 PRO A N 1
ATOM 902 C CA . PRO A 1 107 ? -13.645 -1.559 10.661 1.00 80.88 107 PRO A CA 1
ATOM 903 C C . PRO A 1 107 ? -14.891 -0.682 10.756 1.00 80.88 107 PRO A C 1
ATOM 905 O O . PRO A 1 107 ? -15.330 -0.089 9.769 1.00 80.88 107 PRO A O 1
ATOM 908 N N . VAL A 1 108 ? -15.450 -0.584 11.960 1.00 86.25 108 VAL A N 1
ATOM 909 C CA . VAL A 1 108 ? -16.584 0.302 12.256 1.00 86.25 108 VAL A CA 1
ATOM 910 C C . VAL A 1 108 ? -16.068 1.578 12.908 1.00 86.25 108 VAL A C 1
ATOM 912 O O . VAL A 1 108 ? -15.445 1.531 13.964 1.00 86.25 108 VAL A O 1
ATOM 915 N N . PHE A 1 109 ? -16.344 2.718 12.280 1.00 83.44 109 PHE A N 1
ATOM 916 C CA . PHE A 1 109 ? -15.931 4.023 12.789 1.00 83.44 109 PHE A CA 1
ATOM 917 C C . PHE A 1 109 ? -16.692 4.433 14.069 1.00 83.44 109 PHE A C 1
ATOM 919 O O . PHE A 1 109 ? -17.848 4.030 14.243 1.00 83.44 109 PHE A O 1
ATOM 926 N N . PRO A 1 110 ? -16.095 5.275 14.938 1.00 89.88 110 PRO A N 1
ATOM 927 C CA . PRO A 1 110 ? -14.726 5.796 14.861 1.00 89.88 110 PRO A CA 1
ATOM 928 C C . PRO A 1 110 ? -13.671 4.693 15.024 1.00 89.88 110 PRO A C 1
ATOM 930 O O . PRO A 1 110 ? -13.938 3.652 15.620 1.00 89.88 110 PRO A O 1
ATOM 933 N N . ILE A 1 111 ? -12.479 4.922 14.474 1.00 87.50 111 ILE A N 1
ATOM 934 C CA . ILE A 1 111 ? -11.333 4.020 14.615 1.00 87.50 111 ILE A CA 1
ATOM 935 C C . ILE A 1 111 ? -10.156 4.741 15.271 1.00 87.50 111 ILE A C 1
ATOM 937 O O . ILE A 1 111 ? -9.926 5.928 15.038 1.00 87.50 111 ILE A O 1
ATOM 941 N N . LEU A 1 112 ? -9.399 3.994 16.062 1.00 89.38 112 LEU A N 1
ATOM 942 C CA . LEU A 1 112 ? -8.143 4.392 16.674 1.00 89.38 112 LEU A CA 1
ATOM 943 C C . LEU A 1 112 ? -7.001 3.677 15.949 1.00 89.38 112 LEU A C 1
ATOM 945 O O . LEU A 1 112 ? -7.002 2.453 15.850 1.00 89.38 112 LEU A O 1
ATOM 949 N N . ILE A 1 113 ? -6.025 4.430 15.456 1.00 86.25 113 ILE A N 1
ATOM 950 C CA . ILE A 1 113 ? -4.794 3.889 14.875 1.00 86.25 113 ILE A CA 1
ATOM 951 C C . ILE A 1 113 ? -3.670 4.110 15.875 1.00 86.25 113 ILE A C 1
ATOM 953 O O . ILE A 1 113 ? -3.407 5.246 16.253 1.00 86.25 113 ILE A O 1
ATOM 957 N N . ILE A 1 114 ? -2.995 3.044 16.287 1.00 85.88 114 ILE A N 1
ATOM 958 C CA . ILE A 1 114 ? -1.782 3.117 17.099 1.00 85.88 114 ILE A CA 1
ATOM 959 C C . ILE A 1 114 ? -0.596 3.042 16.146 1.00 85.88 114 ILE A C 1
ATOM 961 O O . ILE A 1 114 ? -0.417 2.042 15.446 1.00 85.88 114 ILE A O 1
ATOM 965 N N . ASN 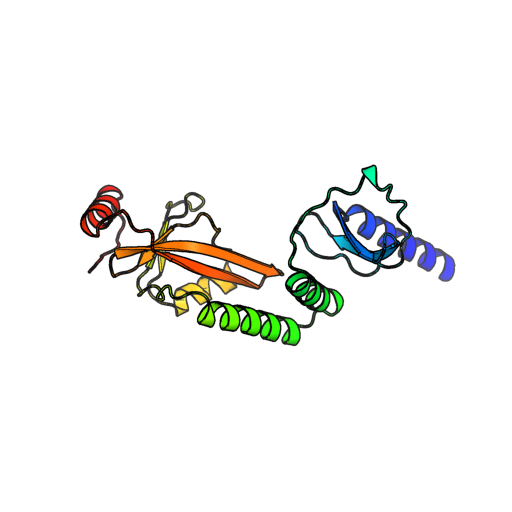A 1 115 ? 0.203 4.106 16.126 1.00 81.62 115 ASN A N 1
ATOM 966 C CA . ASN A 1 115 ? 1.392 4.210 15.296 1.00 81.62 115 ASN A CA 1
ATOM 967 C C . ASN A 1 115 ? 2.509 4.895 16.107 1.00 81.62 115 ASN A C 1
ATOM 969 O O . ASN A 1 115 ? 2.432 6.098 16.373 1.00 81.62 115 ASN A O 1
ATOM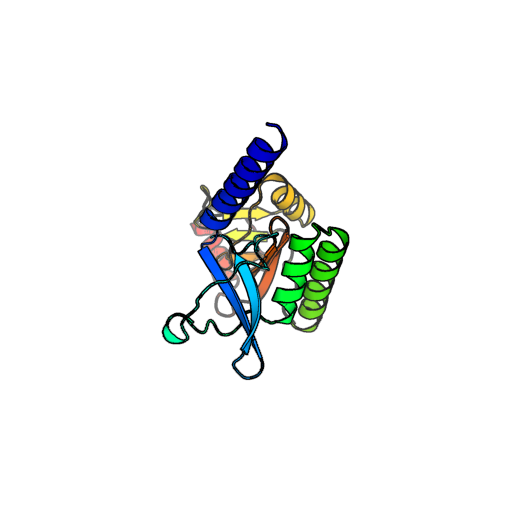 973 N N . PRO A 1 116 ? 3.578 4.164 16.475 1.00 75.56 116 PRO A N 1
ATOM 974 C CA . PRO A 1 116 ? 4.648 4.684 17.327 1.00 75.56 116 PRO A CA 1
ATOM 975 C C . PRO A 1 116 ? 5.498 5.771 16.653 1.00 75.56 116 PRO A C 1
ATOM 977 O O . PRO A 1 116 ? 6.297 6.422 17.320 1.00 75.56 116 PRO A O 1
ATOM 980 N N . LYS A 1 117 ? 5.360 5.971 15.336 1.00 76.38 117 LYS A N 1
ATOM 981 C CA . LYS A 1 117 ? 6.040 7.043 14.598 1.00 76.38 117 LYS A CA 1
ATOM 982 C C . LYS A 1 117 ? 5.317 8.389 14.736 1.00 76.38 117 LYS A C 1
ATOM 984 O O . LYS A 1 117 ? 5.897 9.415 14.382 1.00 76.38 117 LYS A O 1
ATOM 989 N N . LEU A 1 118 ? 4.069 8.408 15.216 1.00 73.75 118 LEU A N 1
ATOM 990 C CA . LEU A 1 118 ? 3.322 9.644 15.456 1.00 73.75 118 LEU A CA 1
ATOM 991 C C . LEU A 1 118 ? 3.752 10.298 16.779 1.00 73.75 118 LEU A C 1
ATOM 993 O O . LEU A 1 118 ? 3.970 9.584 17.756 1.00 73.75 118 LEU A O 1
ATOM 997 N N . PRO A 1 119 ? 3.791 11.643 16.872 1.00 75.69 119 PRO A N 1
ATOM 998 C CA . PRO A 1 119 ? 4.134 12.339 18.118 1.00 75.69 119 PRO A CA 1
ATOM 999 C C . PRO A 1 119 ? 3.226 11.988 19.306 1.00 75.69 119 PRO A C 1
ATOM 1001 O O . PRO A 1 119 ? 3.691 11.925 20.438 1.00 75.69 119 PRO A O 1
ATOM 1004 N N . SER A 1 120 ? 1.938 11.753 19.049 1.00 79.44 120 SER A N 1
ATOM 1005 C CA . SER A 1 120 ? 0.949 11.295 20.034 1.00 79.44 120 SER A CA 1
ATOM 1006 C C . SER A 1 120 ? 0.980 9.783 20.268 1.00 79.44 120 SER A C 1
ATOM 1008 O O . SER A 1 120 ? 0.308 9.302 21.172 1.00 79.44 120 SER A O 1
ATOM 1010 N N . GLY A 1 121 ? 1.682 9.016 19.428 1.00 83.12 121 GLY A N 1
ATOM 1011 C CA . GLY A 1 121 ? 1.627 7.551 19.394 1.00 83.12 121 GLY A CA 1
ATOM 1012 C C . GLY A 1 121 ? 0.333 6.969 18.805 1.00 83.12 121 GLY A C 1
ATOM 1013 O O . GLY A 1 121 ? 0.258 5.764 18.561 1.00 83.12 121 GLY A O 1
ATOM 1014 N N . TYR A 1 122 ? -0.683 7.800 18.549 1.00 86.50 122 TYR A N 1
ATOM 1015 C CA . TYR A 1 122 ? -1.972 7.373 18.007 1.00 86.50 122 TYR A CA 1
ATOM 1016 C C . TYR A 1 122 ? -2.673 8.454 17.171 1.00 86.50 122 TYR A C 1
ATOM 1018 O O . TYR A 1 122 ? -2.383 9.646 17.295 1.00 86.50 122 TYR A O 1
ATOM 1026 N N . LEU A 1 123 ? -3.646 8.034 16.361 1.00 85.44 123 LEU A N 1
ATOM 1027 C CA . LEU A 1 123 ? -4.533 8.882 15.566 1.00 85.44 123 LEU A CA 1
ATOM 1028 C C . LEU A 1 123 ? -5.990 8.431 15.733 1.00 85.44 123 LEU A C 1
ATOM 1030 O O . LEU A 1 123 ? -6.292 7.244 15.623 1.00 85.44 123 LEU A O 1
ATOM 1034 N N . LEU A 1 124 ? -6.899 9.381 15.967 1.00 87.19 124 LEU A N 1
ATOM 1035 C CA . LEU A 1 124 ? -8.339 9.129 16.044 1.00 87.19 124 LEU A CA 1
ATOM 1036 C C . LEU A 1 124 ? -9.031 9.576 14.755 1.00 87.19 124 LEU A C 1
ATOM 1038 O O . LEU A 1 124 ? -9.019 10.759 14.400 1.00 87.19 124 LEU A O 1
ATOM 1042 N N . ILE A 1 125 ? -9.704 8.641 14.091 1.00 83.81 125 ILE A N 1
ATOM 1043 C CA . ILE A 1 125 ? -10.440 8.914 12.861 1.00 83.81 125 ILE A CA 1
ATOM 1044 C C . ILE A 1 125 ? -11.924 8.665 13.088 1.00 83.81 125 ILE A C 1
ATOM 1046 O O . ILE A 1 125 ? -12.376 7.548 13.329 1.00 83.81 125 ILE A O 1
ATOM 1050 N N . GLU A 1 126 ? -12.697 9.737 12.976 1.00 84.12 126 GLU A N 1
ATOM 1051 C CA . GLU A 1 126 ? -14.122 9.741 13.307 1.00 84.12 126 GLU A CA 1
ATOM 1052 C C . GLU A 1 126 ? -14.988 9.073 12.237 1.00 84.12 126 GLU A C 1
ATOM 1054 O O . GLU A 1 126 ? -16.042 8.524 12.545 1.00 84.12 126 GLU A O 1
ATOM 1059 N N . ASN A 1 127 ? -14.566 9.133 10.972 1.00 79.88 127 ASN A N 1
ATOM 1060 C CA . ASN A 1 127 ? -15.308 8.596 9.837 1.00 79.88 127 ASN A CA 1
ATOM 1061 C C . ASN A 1 127 ? -14.397 8.384 8.615 1.00 79.88 127 ASN A C 1
ATOM 1063 O O . ASN A 1 127 ? -13.283 8.906 8.545 1.00 79.88 127 ASN A O 1
ATOM 1067 N N . ALA A 1 128 ? -14.916 7.659 7.622 1.00 69.19 128 ALA A N 1
ATOM 1068 C CA . ALA A 1 128 ? -14.203 7.350 6.385 1.00 69.19 128 ALA A CA 1
ATOM 1069 C C . ALA A 1 128 ? -13.802 8.591 5.561 1.00 69.19 128 ALA A C 1
ATOM 1071 O O . ALA A 1 128 ? -12.800 8.543 4.859 1.00 69.19 128 ALA A O 1
ATOM 1072 N N . ASN A 1 129 ? -14.524 9.714 5.654 1.00 65.69 129 ASN A N 1
ATOM 1073 C CA . ASN A 1 129 ? -14.157 10.925 4.907 1.00 65.69 129 ASN A CA 1
ATOM 1074 C C . ASN A 1 129 ? -12.914 11.597 5.497 1.00 65.69 129 ASN A C 1
ATOM 1076 O O . ASN A 1 129 ? -12.079 12.088 4.744 1.00 65.69 129 ASN A O 1
ATOM 1080 N N . ARG A 1 130 ? -12.768 11.602 6.829 1.00 69.31 130 ARG A N 1
ATOM 1081 C CA . ARG A 1 130 ? -11.568 12.140 7.488 1.00 69.31 130 ARG A CA 1
ATOM 1082 C C . ARG A 1 130 ? -10.331 11.307 7.140 1.00 69.31 130 ARG A C 1
ATOM 1084 O O . ARG A 1 130 ? -9.285 11.866 6.848 1.00 69.31 130 ARG A O 1
ATOM 1091 N N . LEU A 1 131 ? -10.504 9.986 7.066 1.00 66.62 131 LEU A N 1
ATOM 1092 C CA . LEU A 1 131 ? -9.482 9.044 6.603 1.00 66.62 131 LEU A CA 1
ATOM 1093 C C . LEU A 1 131 ? -8.932 9.408 5.212 1.00 66.62 131 LEU A C 1
ATOM 1095 O O . LEU A 1 131 ? -7.722 9.433 5.019 1.00 66.62 131 LEU A O 1
ATOM 1099 N N . LEU A 1 132 ? -9.834 9.704 4.268 1.00 59.12 132 LEU A N 1
ATOM 1100 C CA . LEU A 1 132 ? -9.499 10.091 2.893 1.00 59.12 132 LEU A CA 1
ATOM 1101 C C . LEU A 1 132 ? -8.889 11.501 2.816 1.00 59.12 132 LEU A C 1
ATOM 1103 O O . LEU A 1 132 ? -7.927 11.735 2.091 1.00 59.12 132 LEU A O 1
ATOM 1107 N N . GLY A 1 133 ? -9.431 12.448 3.586 1.00 53.47 133 GLY A N 1
ATOM 1108 C CA . GLY A 1 133 ? -8.925 13.821 3.625 1.00 53.47 133 GLY A CA 1
ATOM 1109 C C . GLY A 1 133 ? -7.497 13.915 4.165 1.00 53.47 133 GLY A C 1
ATOM 1110 O O . GLY A 1 133 ? -6.694 14.689 3.643 1.00 53.47 133 GLY A O 1
ATOM 1111 N N . ASP A 1 134 ? -7.158 13.094 5.160 1.00 50.12 134 ASP A N 1
ATOM 1112 C CA . ASP A 1 134 ? -5.809 13.046 5.725 1.00 50.12 134 ASP A CA 1
ATOM 1113 C C . ASP A 1 134 ? -4.829 12.303 4.794 1.00 50.12 134 ASP A C 1
ATOM 1115 O O . ASP A 1 134 ? -3.668 12.715 4.682 1.00 50.12 134 ASP A O 1
ATOM 1119 N N . SER A 1 135 ? -5.284 11.281 4.051 1.00 49.69 135 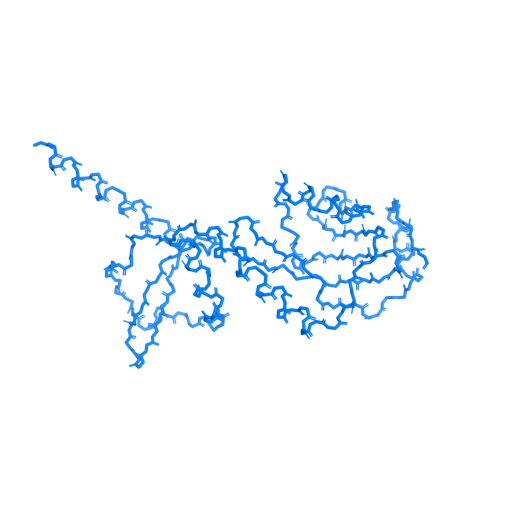SER A N 1
ATOM 1120 C CA . SER A 1 135 ? -4.445 10.577 3.067 1.00 49.69 135 SER A CA 1
ATOM 1121 C C . SER A 1 135 ? -4.049 11.455 1.876 1.00 49.69 135 SER A C 1
ATOM 1123 O O . SER A 1 135 ? -2.907 11.380 1.422 1.00 49.69 135 SER A O 1
ATOM 1125 N N . ASP A 1 136 ? -4.950 12.328 1.410 1.00 35.62 136 ASP A N 1
ATOM 1126 C CA . ASP A 1 136 ? -4.723 13.175 0.229 1.00 35.62 136 ASP A CA 1
ATOM 1127 C C . ASP A 1 136 ? -3.820 14.395 0.500 1.00 35.62 136 ASP A C 1
ATOM 1129 O O . ASP A 1 136 ? -3.188 14.911 -0.424 1.00 35.62 136 ASP A O 1
ATOM 1133 N N . LEU A 1 137 ? -3.733 14.872 1.750 1.00 33.00 137 LEU A N 1
ATOM 1134 C CA . LEU A 1 137 ? -3.023 16.116 2.095 1.00 33.00 137 LEU A CA 1
ATOM 1135 C C . LEU A 1 137 ? -1.673 15.913 2.787 1.00 33.00 137 LEU A C 1
ATOM 1137 O O . LEU A 1 137 ? -0.821 16.800 2.719 1.00 33.00 137 LEU A O 1
ATOM 1141 N N . THR A 1 138 ? -1.462 14.778 3.454 1.00 31.34 138 THR A N 1
ATOM 1142 C CA . THR A 1 138 ? -0.247 14.551 4.259 1.00 31.34 138 THR A CA 1
ATOM 1143 C C . THR A 1 138 ? 0.563 13.331 3.842 1.00 31.34 138 THR A C 1
ATOM 1145 O O . THR A 1 138 ? 1.670 13.149 4.343 1.00 31.34 138 THR A O 1
ATOM 1148 N N . GLY A 1 139 ? 0.075 12.530 2.886 1.00 33.25 139 GLY A N 1
ATOM 1149 C CA . GLY A 1 139 ? 0.826 11.386 2.371 1.00 33.25 139 GLY A CA 1
ATOM 1150 C C . GLY A 1 139 ? 1.203 10.375 3.455 1.00 33.25 139 GLY A C 1
ATOM 1151 O O . GLY A 1 139 ? 2.243 9.728 3.340 1.00 33.25 139 GLY A O 1
ATOM 1152 N N . TYR A 1 140 ? 0.399 10.241 4.517 1.00 40.25 140 TYR A N 1
ATOM 1153 C CA . TYR A 1 140 ? 0.600 9.160 5.476 1.00 40.25 140 TYR A CA 1
ATOM 1154 C C . TYR A 1 140 ? 0.175 7.839 4.837 1.00 40.25 140 TYR A C 1
ATOM 1156 O O . TYR A 1 140 ? -0.984 7.434 4.874 1.00 40.25 140 TYR A O 1
ATOM 1164 N N . GLU A 1 141 ? 1.159 7.164 4.255 1.00 51.00 141 GLU A N 1
ATOM 1165 C CA . GLU A 1 141 ? 1.142 5.725 4.047 1.00 51.00 141 GLU A CA 1
ATOM 1166 C C . GLU A 1 141 ? 1.060 5.084 5.446 1.00 51.00 141 GLU A C 1
ATOM 1168 O O . GLU A 1 141 ? 2.052 5.111 6.180 1.00 51.00 141 GLU A O 1
ATOM 1173 N N . TRP A 1 142 ? -0.110 4.585 5.887 1.00 61.03 142 TRP A N 1
ATOM 1174 C CA . TRP A 1 142 ? -0.116 3.746 7.098 1.00 61.03 142 TRP A CA 1
ATOM 1175 C C . TRP A 1 142 ? 0.805 2.568 6.822 1.00 61.03 142 TRP A C 1
ATOM 1177 O O . TRP A 1 142 ? 0.833 2.030 5.713 1.00 61.03 142 TRP A O 1
ATOM 1187 N N . ASP A 1 143 ? 1.593 2.194 7.816 1.00 60.09 143 ASP A N 1
ATOM 1188 C CA . ASP A 1 143 ? 2.557 1.124 7.633 1.00 60.09 143 ASP A CA 1
ATOM 1189 C C . ASP A 1 143 ? 1.892 -0.212 7.969 1.00 60.09 143 ASP A C 1
ATOM 1191 O O . ASP A 1 143 ? 0.984 -0.303 8.793 1.00 60.09 143 ASP A O 1
ATOM 1195 N N . SER A 1 144 ? 2.397 -1.286 7.376 1.00 62.19 144 SER A N 1
ATOM 1196 C CA . SER A 1 144 ? 2.049 -2.671 7.717 1.00 62.19 144 SER A CA 1
ATOM 1197 C C . SER A 1 144 ? 2.241 -3.026 9.206 1.00 62.19 144 SER A C 1
ATOM 1199 O O . SER A 1 144 ? 1.783 -4.076 9.656 1.00 62.19 144 SER A O 1
ATOM 1201 N N . GLY A 1 145 ? 2.923 -2.166 9.972 1.00 68.12 145 GLY A N 1
ATOM 1202 C CA . GLY A 1 145 ? 3.106 -2.281 11.419 1.00 68.12 145 GLY A CA 1
ATOM 1203 C C . GLY A 1 145 ? 2.055 -1.565 12.275 1.00 68.12 145 GLY A C 1
ATOM 1204 O O . GLY A 1 145 ? 2.103 -1.710 13.496 1.00 68.12 145 GLY A O 1
ATOM 1205 N N . ASP A 1 146 ? 1.132 -0.810 11.679 1.00 78.75 146 ASP A N 1
ATOM 1206 C CA . ASP A 1 146 ? 0.132 -0.057 12.435 1.00 78.75 146 ASP A CA 1
ATOM 1207 C C . ASP A 1 146 ? -0.955 -0.990 12.999 1.00 78.75 146 ASP A C 1
ATOM 1209 O O . ASP A 1 146 ? -1.292 -2.029 12.423 1.00 78.75 146 ASP A O 1
ATOM 1213 N N . ILE A 1 147 ? -1.515 -0.627 14.156 1.00 85.06 147 ILE A N 1
ATOM 1214 C CA . ILE A 1 147 ? -2.628 -1.360 14.775 1.00 85.06 147 ILE A CA 1
ATOM 1215 C C . ILE A 1 147 ? -3.882 -0.504 14.671 1.00 85.06 147 ILE A C 1
ATOM 1217 O O . ILE A 1 147 ? -3.886 0.640 15.118 1.00 85.06 147 ILE A O 1
ATOM 1221 N N . VAL A 1 148 ? -4.959 -1.068 14.127 1.00 87.12 148 VAL A N 1
ATOM 1222 C CA . VAL A 1 148 ? -6.255 -0.381 14.039 1.00 87.12 148 VAL A CA 1
ATOM 1223 C C . VAL A 1 148 ? -7.229 -1.011 15.021 1.00 87.12 148 VAL A C 1
ATOM 1225 O O . VAL A 1 148 ? -7.411 -2.224 15.017 1.00 87.12 148 VAL A O 1
ATOM 1228 N N . ILE A 1 149 ? -7.875 -0.196 15.846 1.00 89.69 149 ILE A N 1
ATOM 1229 C CA . ILE A 1 149 ? -8.920 -0.604 16.785 1.00 89.69 149 ILE A CA 1
ATOM 1230 C C . ILE A 1 149 ? -10.205 0.102 16.375 1.00 89.69 149 ILE A C 1
ATOM 1232 O O . ILE A 1 149 ? -10.220 1.317 16.198 1.00 89.69 149 ILE A O 1
ATOM 1236 N N . ASP A 1 150 ? -11.286 -0.648 16.200 1.00 90.25 150 ASP A N 1
ATOM 1237 C CA . ASP A 1 150 ? -12.576 -0.072 15.828 1.00 90.25 150 ASP A CA 1
ATOM 1238 C C . ASP A 1 150 ? -13.514 0.130 17.021 1.00 90.25 150 ASP A C 1
ATOM 1240 O O . ASP A 1 150 ? -13.244 -0.328 18.133 1.00 90.25 150 ASP A O 1
ATOM 1244 N N . LYS A 1 151 ? -14.642 0.809 16.790 1.00 90.88 151 LYS A N 1
ATOM 1245 C CA . LYS A 1 151 ? -15.630 1.107 17.837 1.00 90.88 151 LYS A CA 1
ATOM 1246 C C . LYS A 1 151 ? -16.199 -0.144 18.515 1.00 90.88 151 LYS A C 1
ATOM 1248 O O . LYS A 1 151 ? -16.647 -0.088 19.654 1.00 90.88 151 LYS A O 1
ATOM 1253 N N . LEU A 1 152 ? -16.181 -1.290 17.835 1.00 89.81 152 LEU A N 1
ATOM 1254 C CA . LEU A 1 152 ? -16.631 -2.562 18.399 1.00 89.81 152 LEU A CA 1
ATOM 1255 C C . LEU A 1 152 ? -15.536 -3.249 19.226 1.00 89.81 152 LEU A C 1
ATOM 1257 O O . LEU A 1 152 ? -15.770 -4.342 19.739 1.00 89.81 152 LEU A O 1
ATOM 1261 N N . GLY A 1 153 ? -14.355 -2.642 19.357 1.00 88.19 153 GLY A N 1
ATOM 1262 C CA . GLY A 1 153 ? -13.208 -3.185 20.074 1.00 88.19 153 GLY A CA 1
ATOM 1263 C C . GLY A 1 153 ? -12.478 -4.281 19.307 1.00 88.19 153 GLY A C 1
ATOM 1264 O O . GLY A 1 153 ? -11.757 -5.069 19.915 1.00 88.19 153 GLY A O 1
ATOM 1265 N N . ARG A 1 154 ? -12.678 -4.375 17.986 1.00 88.94 154 ARG A N 1
ATOM 1266 C CA . ARG A 1 154 ? -11.940 -5.313 17.133 1.00 88.94 154 ARG A CA 1
ATOM 1267 C C . ARG A 1 154 ? -10.584 -4.708 16.804 1.00 88.94 154 ARG A C 1
ATOM 1269 O O . ARG A 1 154 ? -10.512 -3.558 16.376 1.00 88.94 154 ARG A O 1
ATOM 1276 N N . ILE A 1 155 ? -9.533 -5.500 16.976 1.00 89.94 155 ILE A N 1
ATOM 1277 C CA . ILE A 1 155 ? -8.162 -5.112 16.648 1.00 89.94 155 ILE A CA 1
ATOM 1278 C C . ILE A 1 155 ? -7.801 -5.712 15.296 1.00 89.94 155 ILE A C 1
ATOM 1280 O O . ILE A 1 155 ? -7.929 -6.919 15.104 1.00 89.94 155 ILE A O 1
ATOM 1284 N N . TYR A 1 156 ? -7.317 -4.896 14.373 1.00 83.38 156 TYR A N 1
ATOM 1285 C CA . TYR A 1 156 ? -6.922 -5.311 13.038 1.00 83.38 156 TYR A CA 1
ATOM 1286 C C . TYR A 1 156 ? -5.414 -5.197 12.880 1.00 83.38 156 TYR A C 1
ATOM 1288 O O . TYR A 1 156 ? -4.817 -4.172 13.214 1.00 83.38 156 TYR A O 1
ATOM 1296 N N . LYS A 1 157 ? -4.819 -6.232 12.282 1.00 79.81 157 LYS A N 1
ATOM 1297 C CA . LYS A 1 157 ? -3.562 -6.065 11.550 1.00 79.81 157 LYS A CA 1
ATOM 1298 C C . LYS A 1 157 ? -3.894 -5.445 10.212 1.00 79.81 157 LYS A C 1
ATOM 1300 O O . LYS A 1 157 ? -4.800 -5.934 9.529 1.00 79.81 157 LYS A O 1
ATOM 1305 N N . VAL A 1 158 ? -3.152 -4.418 9.833 1.00 74.75 158 VAL A N 1
ATOM 1306 C CA . VAL A 1 158 ? -3.276 -3.816 8.512 1.00 74.75 158 VAL A CA 1
ATOM 1307 C C . VAL A 1 158 ? -2.111 -4.200 7.619 1.00 74.75 158 VAL A C 1
ATOM 1309 O O . VAL A 1 158 ? -1.041 -4.585 8.080 1.00 74.75 158 VAL A O 1
ATOM 1312 N N . GLU A 1 159 ? -2.346 -4.145 6.320 1.00 70.38 159 GLU A N 1
ATOM 1313 C CA . GLU A 1 159 ? -1.333 -4.379 5.304 1.00 70.38 159 GLU A CA 1
ATOM 1314 C C . GLU A 1 159 ? -1.277 -3.167 4.386 1.00 70.38 159 GLU A C 1
ATOM 1316 O O . GLU A 1 159 ? -2.303 -2.757 3.836 1.00 70.38 159 GLU A O 1
ATOM 1321 N N . TYR A 1 160 ? -0.081 -2.590 4.253 1.00 68.69 160 TYR A N 1
ATOM 1322 C CA . TYR A 1 160 ? 0.178 -1.529 3.292 1.00 68.69 160 TYR A CA 1
ATOM 1323 C C . TYR A 1 160 ? 0.471 -2.138 1.928 1.00 68.69 160 TYR A C 1
ATOM 1325 O O . TYR A 1 160 ? 1.414 -2.914 1.767 1.00 68.69 160 TYR A O 1
ATOM 1333 N N . LEU A 1 161 ? -0.322 -1.754 0.937 1.00 58.19 161 LEU A N 1
ATOM 1334 C CA . LEU A 1 161 ? -0.109 -2.123 -0.449 1.00 58.19 161 LEU A CA 1
ATOM 1335 C C . LEU A 1 161 ? 0.306 -0.880 -1.221 1.00 58.19 161 LEU A C 1
ATOM 1337 O O . LEU A 1 161 ? -0.499 0.012 -1.489 1.00 58.19 161 LEU A O 1
ATOM 1341 N N . ASN A 1 162 ? 1.583 -0.837 -1.588 1.00 58.50 162 ASN A N 1
ATOM 1342 C CA . ASN A 1 162 ? 2.113 0.212 -2.439 1.00 58.50 162 ASN A CA 1
ATOM 1343 C C . ASN A 1 162 ? 1.818 -0.131 -3.908 1.00 58.50 162 ASN A C 1
ATOM 1345 O O . ASN A 1 162 ? 2.471 -1.003 -4.484 1.00 58.50 162 ASN A O 1
ATOM 1349 N N . PHE A 1 163 ? 0.845 0.552 -4.519 1.00 53.78 163 PHE A N 1
ATOM 1350 C CA . PHE A 1 163 ? 0.544 0.432 -5.954 1.00 53.78 163 PHE A CA 1
ATOM 1351 C C . PHE A 1 163 ? 1.251 1.506 -6.797 1.00 53.78 163 PHE A C 1
ATOM 1353 O O . PHE A 1 163 ? 0.889 1.745 -7.950 1.00 53.78 163 PHE A O 1
ATOM 1360 N N . GLY A 1 164 ? 2.284 2.131 -6.231 1.00 48.19 164 GLY A N 1
ATOM 1361 C CA . GLY A 1 164 ? 3.007 3.251 -6.803 1.00 48.19 164 GLY A CA 1
ATOM 1362 C C . GLY A 1 164 ? 2.534 4.577 -6.215 1.00 48.19 164 GLY A C 1
ATOM 1363 O O . GLY A 1 164 ? 1.347 4.901 -6.231 1.00 48.19 164 GLY A O 1
ATOM 1364 N N . HIS A 1 165 ? 3.479 5.361 -5.696 1.00 42.31 165 HIS A N 1
ATOM 1365 C CA . HIS A 1 165 ? 3.207 6.665 -5.092 1.00 42.31 165 HIS A CA 1
ATOM 1366 C C . HIS A 1 165 ? 2.481 7.601 -6.092 1.00 42.31 165 HIS A C 1
ATOM 1368 O O . HIS A 1 165 ? 2.918 7.697 -7.246 1.00 42.31 165 HIS A O 1
ATOM 1374 N N . PRO A 1 166 ? 1.397 8.298 -5.688 1.00 46.59 166 PRO A N 1
ATOM 1375 C CA . PRO A 1 166 ? 0.884 8.440 -4.320 1.00 46.59 166 PRO A CA 1
ATOM 1376 C C . PRO A 1 166 ? -0.198 7.443 -3.887 1.00 46.59 166 PRO A C 1
ATOM 1378 O O . PRO A 1 166 ? -0.764 7.603 -2.813 1.00 46.59 166 PRO A O 1
ATOM 1381 N N . MET A 1 167 ? -0.503 6.415 -4.679 1.00 53.50 167 MET A N 1
ATOM 1382 C CA . MET A 1 167 ? -1.638 5.530 -4.411 1.00 53.50 167 MET A CA 1
ATOM 1383 C C . MET A 1 167 ? -1.209 4.264 -3.667 1.00 53.50 167 MET A C 1
ATOM 1385 O O . MET A 1 167 ? -1.121 3.172 -4.228 1.00 53.50 167 MET A O 1
ATOM 1389 N N . GLY A 1 168 ? -0.961 4.425 -2.372 1.00 55.12 168 GLY A N 1
ATOM 1390 C CA . GLY A 1 168 ? -0.974 3.325 -1.418 1.00 55.12 168 GLY A CA 1
ATOM 1391 C C . GLY A 1 168 ? -2.386 3.028 -0.931 1.00 55.12 168 GLY A C 1
ATOM 1392 O O . GLY A 1 168 ? -3.194 3.944 -0.790 1.00 55.12 168 GLY A O 1
ATOM 1393 N N . VAL A 1 169 ? -2.698 1.764 -0.651 1.00 56.78 169 VAL A N 1
ATOM 1394 C CA . VAL A 1 169 ? -3.918 1.411 0.087 1.00 56.78 169 VAL A CA 1
ATOM 1395 C C . VAL A 1 169 ? -3.533 0.617 1.302 1.00 56.78 169 VAL A C 1
ATOM 1397 O O . VAL A 1 169 ? -2.774 -0.345 1.214 1.00 56.78 169 VAL A O 1
ATOM 1400 N N . VAL A 1 170 ? -4.112 0.998 2.426 1.00 63.25 170 VAL A N 1
ATOM 1401 C CA . VAL A 1 170 ? -4.009 0.218 3.640 1.00 63.25 170 VAL A CA 1
ATOM 1402 C C . VAL A 1 170 ? -5.337 -0.466 3.864 1.00 63.25 170 VAL A C 1
ATOM 1404 O O . VAL A 1 170 ? -6.393 0.170 3.856 1.00 63.25 170 VAL A O 1
ATOM 1407 N N . ILE A 1 171 ? -5.279 -1.774 4.061 1.00 63.72 171 ILE A N 1
ATOM 1408 C CA . ILE A 1 171 ? -6.468 -2.588 4.266 1.00 63.72 171 ILE A CA 1
ATOM 1409 C C . ILE A 1 171 ? -6.349 -3.399 5.555 1.00 63.72 171 ILE A C 1
ATOM 1411 O O . ILE A 1 171 ? -5.246 -3.807 5.929 1.00 63.72 171 ILE A O 1
ATOM 1415 N N . PRO A 1 172 ? -7.468 -3.682 6.239 1.00 69.50 172 PRO A N 1
ATOM 1416 C CA . PRO A 1 172 ? -7.485 -4.667 7.306 1.00 69.50 172 PRO A CA 1
ATOM 1417 C C . PRO A 1 172 ? -7.202 -6.057 6.727 1.00 69.50 172 PRO A C 1
ATOM 1419 O O . PRO A 1 172 ? -7.970 -6.572 5.917 1.00 69.50 172 PRO A O 1
ATOM 1422 N N . LYS A 1 173 ? -6.109 -6.678 7.167 1.00 72.38 173 LYS A N 1
ATOM 1423 C CA . LYS A 1 173 ? -5.693 -8.021 6.749 1.00 72.38 173 LYS A CA 1
ATOM 1424 C C . LYS A 1 173 ? -6.437 -9.095 7.537 1.00 72.38 173 LYS A C 1
ATOM 1426 O O . LYS A 1 173 ? -7.058 -9.994 6.973 1.00 72.38 173 LYS A O 1
ATOM 1431 N N . SER A 1 174 ? -6.400 -8.984 8.862 1.00 77.75 174 SER A N 1
ATOM 1432 C CA . SER A 1 174 ? -6.994 -9.952 9.789 1.00 77.75 174 SER A CA 1
ATOM 1433 C C . SER A 1 174 ? -7.375 -9.282 11.102 1.00 77.75 174 SER A C 1
ATOM 1435 O O . SER A 1 174 ? -6.687 -8.355 11.535 1.00 77.75 174 SER A O 1
ATOM 1437 N N . ILE A 1 175 ? -8.396 -9.808 11.777 1.00 80.44 175 ILE A N 1
ATOM 1438 C CA . ILE A 1 175 ? -8.664 -9.466 13.177 1.00 80.44 175 ILE A CA 1
ATOM 1439 C C . ILE A 1 175 ? -7.684 -10.247 14.057 1.00 80.44 175 ILE A C 1
ATOM 1441 O O . ILE A 1 175 ? -7.491 -11.447 13.863 1.00 80.44 175 ILE A O 1
ATOM 1445 N N . ILE A 1 176 ? -7.029 -9.561 14.991 1.00 81.69 176 ILE A N 1
ATOM 1446 C CA . ILE A 1 176 ? -6.187 -10.197 16.001 1.00 81.69 176 ILE A CA 1
ATOM 1447 C C . ILE A 1 176 ? -7.108 -10.842 17.027 1.00 81.69 176 ILE A C 1
ATOM 1449 O O . ILE A 1 176 ? -7.749 -10.161 17.825 1.00 81.69 176 ILE A O 1
ATOM 1453 N N . GLU A 1 177 ? -7.157 -12.166 17.005 1.00 73.50 177 GLU A N 1
ATOM 1454 C CA . GLU A 1 177 ? -7.784 -12.949 18.059 1.00 73.50 177 GLU A CA 1
ATOM 1455 C C . GLU A 1 177 ? -6.786 -13.100 19.214 1.00 73.50 177 GLU A C 1
ATOM 1457 O O . GLU A 1 177 ? -5.622 -13.438 18.995 1.00 73.50 177 GLU A O 1
ATOM 1462 N N . GLY A 1 178 ? -7.215 -12.802 20.443 1.00 67.38 178 GLY A N 1
ATOM 1463 C CA . GLY A 1 178 ? -6.381 -12.978 21.637 1.00 67.38 178 GLY A CA 1
ATOM 1464 C C . GLY A 1 178 ? -6.489 -11.876 22.686 1.00 67.38 178 GLY A C 1
ATOM 1465 O O . GLY A 1 178 ? -6.170 -12.139 23.836 1.00 67.38 178 GLY A O 1
ATOM 1466 N N . MET A 1 179 ? -6.979 -10.685 22.325 1.00 75.25 179 MET A N 1
ATOM 1467 C CA . MET A 1 179 ? -7.264 -9.613 23.283 1.00 75.25 179 MET A CA 1
ATOM 1468 C C . MET A 1 179 ? -8.777 -9.409 23.379 1.00 75.25 179 MET A C 1
ATOM 1470 O O . MET A 1 179 ? -9.467 -9.196 22.380 1.00 75.25 179 MET A O 1
ATOM 1474 N N . THR A 1 180 ? -9.316 -9.531 24.584 1.00 81.62 180 THR A N 1
ATOM 1475 C CA . THR A 1 180 ? -10.734 -9.334 24.875 1.00 81.62 180 THR A CA 1
ATOM 1476 C C . THR A 1 180 ? -11.087 -7.850 24.846 1.00 81.62 180 THR A C 1
ATOM 1478 O O . THR A 1 180 ? -10.264 -6.995 25.166 1.00 81.62 180 THR A O 1
ATOM 1481 N N . LYS A 1 181 ? -12.356 -7.517 24.564 1.00 84.50 181 LYS A N 1
ATOM 1482 C CA . LYS A 1 181 ? -12.851 -6.127 24.635 1.00 84.50 181 LYS A CA 1
ATOM 1483 C C . LYS A 1 181 ? -12.488 -5.421 25.947 1.00 84.50 181 LYS A C 1
ATOM 1485 O O . LYS A 1 181 ? -12.285 -4.212 25.952 1.00 84.50 181 LYS A O 1
ATOM 1490 N N . LYS A 1 182 ? -12.442 -6.164 27.059 1.00 84.88 182 LYS A N 1
ATOM 1491 C CA . LYS A 1 182 ? -12.098 -5.629 28.377 1.00 84.88 182 LYS A CA 1
ATOM 1492 C C . LYS A 1 182 ? -10.643 -5.164 28.422 1.00 84.88 182 LYS A C 1
ATOM 1494 O O . LYS A 1 182 ? -10.401 -4.038 28.830 1.00 84.88 182 LYS A O 1
ATOM 1499 N N . GLU A 1 183 ? -9.716 -5.987 27.943 1.00 85.69 183 GLU A N 1
ATOM 1500 C CA . GLU A 1 183 ? -8.287 -5.652 27.885 1.00 85.69 183 GLU A CA 1
ATOM 1501 C C . GLU A 1 183 ? -8.029 -4.465 26.951 1.00 85.69 183 GLU A C 1
ATOM 1503 O O . GLU A 1 183 ? -7.236 -3.586 27.275 1.00 85.69 183 GLU A O 1
ATOM 1508 N N . VAL A 1 184 ? -8.765 -4.370 25.836 1.00 86.31 184 VAL A N 1
ATOM 1509 C CA . VAL A 1 184 ? -8.678 -3.196 24.952 1.00 86.31 184 VAL A CA 1
ATOM 1510 C C . VAL A 1 184 ? -9.164 -1.929 25.662 1.00 86.31 184 VAL A C 1
ATOM 1512 O O . VAL A 1 184 ? -8.494 -0.900 25.602 1.00 86.31 184 VAL A O 1
ATOM 1515 N N . LYS A 1 185 ? -10.301 -1.995 26.374 1.00 87.38 185 LYS A N 1
ATOM 1516 C CA . LYS A 1 185 ? -10.807 -0.868 27.180 1.00 87.38 185 LYS A CA 1
ATOM 1517 C C . LYS A 1 185 ? -9.817 -0.475 28.283 1.00 87.38 185 LYS A C 1
ATOM 1519 O O . LYS A 1 185 ? -9.611 0.711 28.510 1.00 87.38 185 LYS A O 1
ATOM 1524 N N . GLU A 1 186 ? -9.198 -1.446 28.952 1.00 87.56 186 GLU A N 1
ATOM 1525 C CA . GLU A 1 186 ? -8.176 -1.197 29.978 1.00 87.56 186 GLU A CA 1
ATOM 1526 C C . GLU A 1 186 ? -6.953 -0.478 29.397 1.00 87.56 186 GLU A C 1
ATOM 1528 O O . GLU A 1 186 ? -6.534 0.523 29.972 1.00 87.56 186 GLU A O 1
ATOM 1533 N N . PHE A 1 187 ? -6.448 -0.915 28.237 1.00 86.50 187 PHE A N 1
ATOM 1534 C CA . PHE A 1 187 ? -5.339 -0.260 27.534 1.00 86.50 187 PHE A CA 1
ATOM 1535 C C . PHE A 1 187 ? -5.664 1.189 27.137 1.00 86.50 187 PHE A C 1
ATOM 1537 O O . PHE A 1 187 ? -4.896 2.106 27.409 1.00 86.50 187 PHE A O 1
ATOM 1544 N N . ILE A 1 188 ? -6.830 1.422 26.528 1.00 88.38 188 ILE A N 1
ATOM 1545 C CA . ILE A 1 188 ? -7.255 2.772 26.123 1.00 88.38 188 ILE A CA 1
ATOM 1546 C C . ILE A 1 188 ? -7.322 3.711 27.332 1.00 88.38 188 ILE A C 1
ATOM 1548 O O . ILE A 1 188 ? -6.849 4.847 27.266 1.00 88.38 188 ILE A O 1
ATOM 1552 N N . ASN A 1 189 ? -7.870 3.220 28.447 1.00 87.50 189 ASN A N 1
ATOM 1553 C CA . ASN A 1 189 ? -7.986 3.988 29.680 1.00 87.50 189 ASN A CA 1
ATOM 1554 C C . ASN A 1 189 ? -6.622 4.247 30.334 1.00 87.50 189 ASN A C 1
ATOM 1556 O O . ASN A 1 189 ? -6.395 5.354 30.817 1.00 87.50 189 ASN A O 1
ATOM 1560 N N . SER A 1 190 ? -5.710 3.265 30.356 1.00 87.94 190 SER A N 1
ATOM 1561 C CA . SER A 1 190 ? -4.378 3.443 30.953 1.00 87.94 190 SER A CA 1
ATOM 1562 C C . SER A 1 190 ? -3.542 4.475 30.203 1.00 87.94 190 SER A C 1
ATOM 1564 O O . SER A 1 190 ? -2.805 5.238 30.823 1.00 87.94 190 SER A O 1
ATOM 1566 N N . GLU A 1 191 ? -3.705 4.539 28.883 1.00 85.25 191 GLU A N 1
ATOM 1567 C CA . GLU A 1 191 ? -3.027 5.502 28.015 1.00 85.25 191 GLU A CA 1
ATOM 1568 C C . GLU A 1 191 ? -3.759 6.860 27.927 1.00 85.25 191 GLU A C 1
ATOM 1570 O O . GLU A 1 191 ? -3.306 7.762 27.225 1.00 85.25 191 GLU A O 1
ATOM 1575 N N . ASN A 1 192 ? -4.880 7.040 28.644 1.00 86.44 192 ASN A N 1
ATOM 1576 C CA . ASN A 1 192 ? -5.743 8.231 28.584 1.00 86.44 192 ASN A CA 1
ATOM 1577 C C . ASN A 1 192 ? -6.147 8.623 27.148 1.00 86.44 192 ASN A C 1
ATOM 1579 O O . ASN A 1 192 ? -6.235 9.807 26.810 1.00 86.44 192 ASN A O 1
ATOM 1583 N N . ILE A 1 193 ? -6.379 7.631 26.287 1.00 87.38 193 ILE A N 1
ATOM 1584 C CA . ILE A 1 193 ? -6.765 7.866 24.896 1.00 87.38 193 ILE A CA 1
ATOM 1585 C C . ILE A 1 193 ? -8.266 8.200 24.863 1.00 87.38 193 ILE A C 1
ATOM 1587 O O . ILE A 1 193 ? -9.068 7.421 25.380 1.00 87.38 193 ILE A O 1
ATOM 1591 N N . PRO A 1 194 ? -8.691 9.317 24.239 1.00 87.12 194 PRO A N 1
ATOM 1592 C CA . PRO A 1 194 ? -10.096 9.715 24.167 1.00 87.12 194 PRO A CA 1
ATOM 1593 C C . PRO A 1 194 ? -10.850 8.897 23.101 1.00 87.12 194 PRO A C 1
ATOM 1595 O O . PRO A 1 194 ? -11.285 9.424 22.078 1.00 87.12 194 PRO A O 1
ATOM 1598 N N . PHE A 1 195 ? -10.970 7.588 23.320 1.00 89.44 195 PHE A N 1
ATOM 1599 C CA . PHE A 1 195 ? -11.635 6.644 22.427 1.00 89.44 195 PHE A CA 1
ATOM 1600 C C . PHE A 1 195 ? -12.571 5.735 23.223 1.00 89.44 195 PHE A C 1
ATOM 1602 O O . PHE A 1 195 ? -12.186 5.177 24.244 1.00 89.44 195 PHE A O 1
ATOM 1609 N N . GLU A 1 196 ? -13.804 5.560 22.755 1.00 87.81 196 GLU A N 1
ATOM 1610 C CA . GLU A 1 196 ? -14.790 4.715 23.430 1.00 87.81 196 GLU A CA 1
ATOM 1611 C C . GLU A 1 196 ? -15.165 3.512 22.567 1.00 87.81 196 GLU A C 1
ATOM 1613 O O . GLU A 1 196 ? -15.519 3.642 21.393 1.00 87.81 196 GLU A O 1
ATOM 1618 N N . ILE A 1 197 ? -15.111 2.335 23.188 1.00 87.50 197 ILE A N 1
ATOM 1619 C CA . ILE A 1 197 ? -15.553 1.068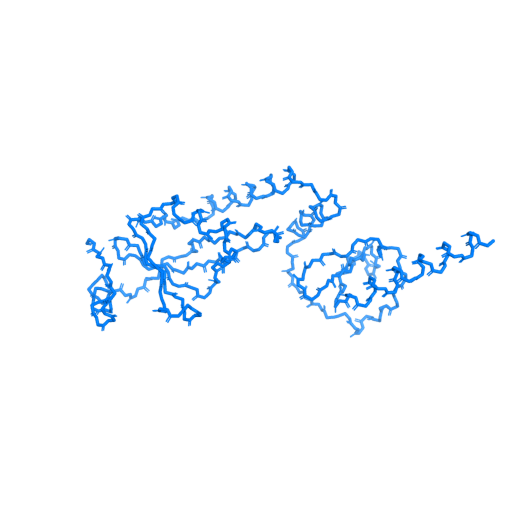 22.605 1.00 87.50 197 ILE A CA 1
ATOM 1620 C C . ILE A 1 197 ? -16.952 0.729 23.128 1.00 87.50 197 ILE A C 1
ATOM 1622 O O . ILE A 1 197 ? -17.191 0.811 24.336 1.00 87.50 197 ILE A O 1
ATOM 1626 N N . GLU A 1 198 ? -17.825 0.243 22.241 1.00 85.62 198 GLU A N 1
ATOM 1627 C CA . GLU A 1 198 ? -19.130 -0.356 22.573 1.00 85.62 198 GLU A CA 1
ATOM 1628 C C . GLU A 1 198 ? -18.973 -1.683 23.343 1.00 85.62 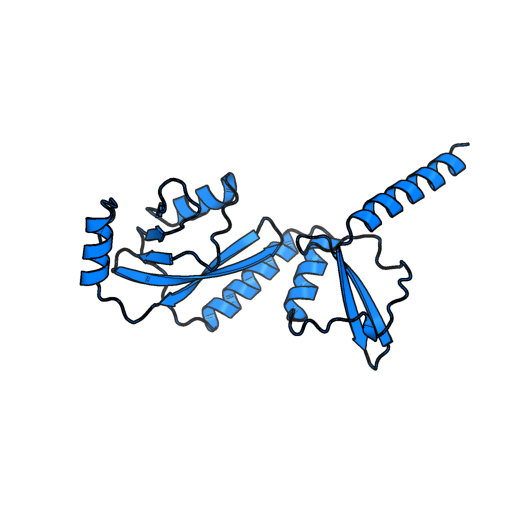198 GLU A C 1
ATOM 1630 O O . GLU A 1 198 ? -18.495 -2.705 22.780 1.00 85.62 198 GLU A O 1
#

Secondary structure (DSSP, 8-state):
-HHHHHHHHHHHHHHHHHHT--EEEEEEETTEEEEEEEE-TTS-B-TT-TT------GGG--------HHHHHHHHHHHHHT-HHHHHHHHHHHHHHHHHH--PPPPPSSEEEE-TTSTTSEEEE-SHHHHHHHHHHH-----TT-EEEETT--EEEEEEEESSTT-EEEEEEEE-TT--HHHHHHHHHHTT------

Organism: NCBI:txid153721

Radius of gyration: 22.51 Å; chains: 1; bounding box: 47×44×64 Å

pLDDT: mean 71.71, std 13.06, range [31.34, 90.88]

Sequence (198 aa):
MQSFLSGQLENYYLVQRLKRVAYWWIELKEGIIKRKVPFDILKSPITGLEKISIDLKEQDLSKYEEIQLELFEDLLGIYSKRDFNKLVKTHNKYLESWRITIKTPAPVFPILIINPKLPSGYLLIENANRLLGDSDLTGYEWDSGDIVIDKLGRIYKVEYLNFGHPMGVVIPKSIIEGMTKKEVKEFINSENIPFEIE